Protein AF-A0A9D4FDX4-F1 (afdb_monomer_lite)

Sequence (349 aa):
MADTYLQAIPQKVIENTSLGACARFCATEVEFECQSFDIDNQNRECHLHNHTHRNPTVGLKHALGFDHYRTAYERLFNRIPNHVITLQHNRNIRGLSVEECARRCVLEMTFRCQGFDFEEQRRSCWLTEKRVNDVSGLKRRPNVDFYERKSNGALSRFINYGRGALQTLEGFQTYGKIMLGVNLDACAQLCLAETSFTCASFDYVFVESSCQLSQYIAANVYGIRTDFDPGYEVMHYELIGEFLNYFYPTPYASVPGRNDRTLRKVTPETCARKCLEEKDFVCRSFDYQITEGTCLLSHVTGSDAGGLYTPDGVAVHHFEMKPSLGIEKTIFLLLGHMSLNRRMLRTAS

pLDDT: mean 86.04, std 16.2, range [24.98, 98.44]

InterPro domains:
  IPR003609 PAN/Apple domain [PF00024] (8-69)
  IPR003609 PAN/Apple domain [PF00024] (77-149)
  IPR003609 PAN/Apple domain [PF00024] (174-238)
  IPR003609 PAN/Apple domain [PF00024] (254-304)
  IPR003609 PAN/Apple domain [PS50948] (72-151)
  IPR003609 PAN/Apple domain [PS50948] (244-321)
  IPR003609 PAN/Apple domain [SM00473] (1-72)
  IPR003609 PAN/Apple domain [SM00473] (77-150)
  IPR003609 PAN/Apple domain [SM00473] (153-238)
  IPR003609 PAN/Apple domain [SM00473] (242-320)
  IPR052774 C. elegans Developmental and Neuronal Protein [PTHR47327] (83-215)

Organism: Dreissena polymorpha (NCBI:txid45954)

Structure (mmCIF, N/CA/C/O backbone):
data_AF-A0A9D4FDX4-F1
#
_entry.id   AF-A0A9D4FDX4-F1
#
loop_
_atom_site.group_PDB
_atom_site.id
_atom_site.type_symbol
_atom_site.label_atom_id
_atom_site.label_alt_id
_atom_site.label_comp_id
_atom_site.label_asym_id
_atom_site.label_entity_id
_atom_site.label_seq_id
_atom_site.pdbx_PDB_ins_code
_atom_site.Cartn_x
_atom_site.Cartn_y
_atom_site.Cartn_z
_atom_site.occupancy
_atom_site.B_iso_or_equiv
_atom_site.auth_seq_id
_atom_site.auth_comp_id
_atom_site.auth_asym_id
_atom_site.auth_atom_id
_atom_site.pdbx_PDB_model_num
ATOM 1 N N . MET A 1 1 ? -14.308 -12.319 19.285 1.00 43.28 1 MET A N 1
ATOM 2 C CA . MET A 1 1 ? -14.864 -10.956 19.153 1.00 43.28 1 MET A CA 1
ATOM 3 C C . MET A 1 1 ? -14.487 -10.225 20.426 1.00 43.28 1 MET A C 1
ATOM 5 O O . MET A 1 1 ? -14.580 -10.853 21.470 1.00 43.28 1 MET A O 1
ATOM 9 N N . ALA A 1 2 ? -13.930 -9.016 20.346 1.00 54.28 2 ALA A N 1
ATOM 10 C CA . ALA A 1 2 ? -13.605 -8.251 21.548 1.00 54.28 2 ALA A CA 1
ATOM 11 C C . ALA A 1 2 ? -14.813 -7.387 21.904 1.00 54.28 2 ALA A C 1
ATOM 13 O O . ALA A 1 2 ? -15.116 -6.439 21.191 1.00 54.28 2 ALA A O 1
ATOM 14 N N . ASP A 1 3 ? -15.494 -7.778 22.975 1.00 79.19 3 ASP A N 1
ATOM 15 C CA . ASP A 1 3 ? -16.633 -7.088 23.570 1.00 79.19 3 ASP A CA 1
ATOM 16 C C . ASP A 1 3 ? -16.145 -5.821 24.288 1.00 79.19 3 ASP A C 1
ATOM 18 O O . ASP A 1 3 ? -15.828 -5.855 25.481 1.00 79.19 3 ASP A O 1
ATOM 22 N N . THR A 1 4 ? -15.979 -4.715 23.561 1.00 82.44 4 THR A N 1
ATOM 23 C CA . THR A 1 4 ? -15.418 -3.468 24.101 1.00 82.44 4 THR A CA 1
ATOM 24 C C . THR A 1 4 ? -16.136 -2.222 23.602 1.00 82.44 4 THR A C 1
ATOM 26 O O . THR A 1 4 ? -16.689 -2.195 22.507 1.00 82.44 4 THR A O 1
ATOM 29 N N . TYR A 1 5 ? -16.080 -1.171 24.419 1.00 87.62 5 TYR A N 1
ATOM 30 C CA . TYR A 1 5 ? -16.577 0.166 24.105 1.00 87.62 5 TYR A CA 1
ATOM 31 C C . TYR A 1 5 ? -15.568 1.229 24.551 1.00 87.62 5 TYR A C 1
ATOM 33 O O . TYR A 1 5 ? -14.703 0.973 25.404 1.00 87.62 5 TYR A O 1
ATOM 41 N N . LEU A 1 6 ? -15.669 2.428 23.991 1.00 88.94 6 LEU A N 1
ATOM 42 C CA . LEU A 1 6 ? -14.848 3.564 24.365 1.00 88.94 6 LEU A CA 1
ATOM 43 C C . LEU A 1 6 ? -15.384 4.203 25.649 1.00 88.94 6 LEU A C 1
ATOM 45 O O . LEU A 1 6 ? -16.527 4.646 25.722 1.00 88.94 6 LEU A O 1
ATOM 49 N N . GLN A 1 7 ? -14.541 4.324 26.676 1.00 91.44 7 GLN A N 1
ATOM 50 C CA . GLN A 1 7 ? -14.912 4.978 27.932 1.00 91.44 7 GLN A CA 1
ATOM 51 C C . GLN A 1 7 ? -14.918 6.515 27.792 1.00 91.44 7 GLN A C 1
ATOM 53 O O . GLN A 1 7 ? -14.162 7.222 28.459 1.00 91.44 7 GLN A O 1
ATOM 58 N N . ALA A 1 8 ? -15.780 7.037 26.924 1.00 89.81 8 ALA A N 1
ATOM 59 C CA . ALA A 1 8 ? -16.034 8.455 26.709 1.00 89.81 8 ALA A CA 1
ATOM 60 C C . ALA A 1 8 ? -17.524 8.697 26.450 1.00 89.81 8 ALA A C 1
ATOM 62 O O . ALA A 1 8 ? -18.241 7.817 25.984 1.00 89.81 8 ALA A O 1
ATOM 63 N N . ILE A 1 9 ? -17.989 9.917 26.724 1.00 91.56 9 ILE A N 1
ATOM 64 C CA . ILE A 1 9 ? -19.358 10.312 26.385 1.00 91.56 9 ILE A CA 1
ATOM 65 C C . ILE A 1 9 ? -19.465 10.399 24.851 1.00 91.56 9 ILE A C 1
ATOM 67 O O . ILE A 1 9 ? -18.654 11.105 24.233 1.00 91.56 9 ILE A O 1
ATOM 71 N N . PRO A 1 10 ? -20.425 9.699 24.218 1.00 94.50 10 PRO A N 1
ATOM 72 C CA . PRO A 1 10 ? -20.646 9.828 22.786 1.00 94.50 10 PRO A CA 1
ATOM 73 C C . PRO A 1 10 ? -21.080 11.249 22.440 1.00 94.50 10 PRO A C 1
ATOM 75 O O . PRO A 1 10 ? -21.901 11.855 23.124 1.00 94.50 10 PRO A O 1
ATOM 78 N N . GLN A 1 11 ? -20.527 11.781 21.353 1.00 96.56 11 GLN A N 1
ATOM 79 C CA . GLN A 1 11 ? -20.932 13.078 20.810 1.00 96.56 11 GLN A CA 1
ATOM 80 C C . GLN A 1 11 ? -22.328 13.004 20.188 1.00 96.56 11 GLN A C 1
ATOM 82 O O . GLN A 1 11 ? -23.047 13.999 20.137 1.00 96.56 11 GLN A O 1
ATOM 87 N N . LYS A 1 12 ? -22.712 11.818 19.707 1.00 96.56 12 LYS A N 1
ATOM 88 C CA . LYS A 1 12 ? -24.008 11.566 19.087 1.00 96.56 12 LYS A CA 1
ATOM 89 C C . LYS A 1 12 ? -24.386 10.101 19.246 1.00 96.56 12 LYS A C 1
ATOM 91 O O . LYS A 1 12 ? -23.547 9.230 19.036 1.00 96.56 12 LYS A O 1
ATOM 96 N N . VAL A 1 13 ? -25.645 9.847 19.584 1.00 96.44 13 VAL A N 1
ATOM 97 C CA . VAL A 1 13 ? -26.225 8.501 19.662 1.00 96.44 13 VAL A CA 1
ATOM 98 C C . VAL A 1 13 ? -27.289 8.379 18.577 1.00 96.44 13 VAL A C 1
ATOM 100 O O . VAL A 1 13 ? -28.082 9.298 18.375 1.00 96.44 13 VAL A O 1
ATOM 103 N N . ILE A 1 14 ? -27.264 7.274 17.838 1.00 95.12 14 ILE A N 1
ATOM 104 C CA . ILE A 1 14 ? -28.174 6.999 16.726 1.00 95.12 14 ILE A CA 1
ATOM 105 C C . ILE A 1 14 ? -28.807 5.628 16.953 1.00 95.12 14 ILE A C 1
ATOM 107 O O . ILE A 1 14 ? -28.108 4.620 17.024 1.00 95.12 14 ILE A O 1
ATOM 111 N N . GLU A 1 15 ? -30.130 5.586 17.047 1.00 94.31 15 GLU A N 1
ATOM 112 C CA . GLU A 1 15 ? -30.880 4.357 17.316 1.00 94.31 15 GLU A CA 1
ATOM 113 C C . GLU A 1 15 ? -31.085 3.492 16.059 1.00 94.31 15 GLU A C 1
ATOM 115 O O . GLU A 1 15 ? -30.976 3.958 14.919 1.00 94.31 15 GLU A O 1
ATOM 120 N N . ASN A 1 16 ? -31.401 2.211 16.280 1.00 84.06 16 ASN A N 1
ATOM 121 C CA . ASN A 1 16 ? -31.777 1.206 15.279 1.00 84.06 16 ASN A CA 1
ATOM 122 C C . ASN A 1 16 ? -30.871 1.182 14.033 1.00 84.06 16 ASN A C 1
ATOM 124 O O . ASN A 1 16 ? -31.329 1.189 12.886 1.00 84.06 16 ASN A O 1
ATOM 128 N N . THR A 1 17 ? -29.561 1.176 14.260 1.00 83.31 17 THR A N 1
ATOM 129 C CA . THR A 1 17 ? -28.561 1.365 13.208 1.00 83.31 17 THR A CA 1
ATOM 130 C C . THR A 1 17 ? -27.732 0.097 12.995 1.00 83.31 17 THR A C 1
ATOM 132 O O . THR A 1 17 ? -27.305 -0.561 13.936 1.00 83.31 17 THR A O 1
ATOM 135 N N . SER A 1 18 ? -27.483 -0.264 11.730 1.00 84.19 18 SER A N 1
ATOM 136 C CA . SER A 1 18 ? -26.537 -1.340 11.389 1.00 84.19 18 SER A CA 1
ATOM 137 C C . SER A 1 18 ? -25.093 -0.843 11.445 1.00 84.19 18 SER A C 1
ATOM 139 O O . SER A 1 18 ? -24.841 0.339 11.211 1.00 84.19 18 SER A O 1
ATOM 141 N N . LEU A 1 19 ? -24.125 -1.747 11.616 1.00 82.06 19 LEU A N 1
ATOM 142 C CA . LEU A 1 19 ? -22.696 -1.413 11.562 1.00 82.06 19 LEU A CA 1
ATOM 143 C C . LEU A 1 19 ? -22.331 -0.545 10.343 1.00 82.06 19 LEU A C 1
ATOM 145 O O . LEU A 1 19 ? -21.716 0.511 10.472 1.00 82.06 19 LEU A O 1
ATOM 149 N N . GLY A 1 20 ? -22.759 -0.962 9.148 1.00 79.25 20 GLY A N 1
ATOM 150 C CA . GLY A 1 20 ? -22.474 -0.236 7.910 1.00 79.25 20 GLY A CA 1
ATOM 151 C C . GLY A 1 20 ? -23.197 1.111 7.795 1.00 79.25 20 GLY A C 1
ATOM 152 O O . GLY A 1 20 ? -22.760 1.979 7.041 1.00 79.25 20 GLY A O 1
ATOM 153 N N . ALA A 1 21 ? -24.310 1.311 8.502 1.00 85.19 21 ALA A N 1
ATOM 154 C CA . ALA A 1 21 ? -24.967 2.612 8.597 1.00 85.19 21 ALA A CA 1
ATOM 155 C C . ALA A 1 21 ? -24.258 3.525 9.611 1.00 85.19 21 ALA A C 1
ATOM 157 O O . ALA A 1 21 ? -23.969 4.666 9.268 1.00 85.19 21 ALA A O 1
ATOM 158 N N . CYS A 1 22 ? -23.876 3.008 10.781 1.00 88.31 22 CYS A N 1
ATOM 159 C CA . CYS A 1 22 ? -23.110 3.748 11.790 1.00 88.31 22 CYS A CA 1
ATOM 160 C C . CYS A 1 22 ? -21.774 4.249 11.234 1.00 88.31 22 CYS A C 1
ATOM 162 O O . CYS A 1 22 ? -21.448 5.431 11.325 1.00 88.31 22 CYS A O 1
ATOM 164 N N . ALA A 1 23 ? -21.068 3.367 10.522 1.00 85.94 23 ALA A N 1
ATOM 165 C CA . ALA A 1 23 ? -19.876 3.698 9.759 1.00 85.94 23 ALA A CA 1
ATOM 166 C C . ALA A 1 23 ? -20.073 4.902 8.837 1.00 85.94 23 ALA A C 1
ATOM 168 O O . ALA A 1 23 ? -19.259 5.822 8.825 1.00 85.94 23 ALA A O 1
ATOM 169 N N . ARG A 1 24 ? -21.159 4.889 8.053 1.00 84.81 24 ARG A N 1
ATOM 170 C CA . ARG A 1 24 ? -21.489 5.974 7.127 1.00 84.81 24 ARG A CA 1
ATOM 171 C C . ARG A 1 24 ? -21.794 7.260 7.878 1.00 84.81 24 ARG A C 1
ATOM 173 O O . ARG A 1 24 ? -21.266 8.287 7.478 1.00 84.81 24 ARG A O 1
ATOM 180 N N . PHE A 1 25 ? -22.564 7.198 8.963 1.00 90.31 25 PHE A N 1
ATOM 181 C CA . PHE A 1 25 ? -22.848 8.374 9.782 1.00 90.31 25 PHE A CA 1
ATOM 182 C C . PHE A 1 25 ? -21.571 9.007 10.332 1.00 90.31 25 PHE A C 1
ATOM 184 O O . PHE A 1 25 ? -21.398 10.207 10.166 1.00 90.31 25 PHE A O 1
ATOM 191 N N . CYS A 1 26 ? -20.641 8.216 10.873 1.00 90.06 26 CYS A N 1
ATOM 192 C CA . CYS A 1 26 ? -19.336 8.720 11.309 1.00 90.06 26 CYS A CA 1
ATOM 193 C C . CYS A 1 26 ? -18.540 9.355 10.150 1.00 90.06 26 CYS A C 1
ATOM 195 O O . CYS A 1 26 ? -17.969 10.435 10.286 1.00 90.06 26 CYS A O 1
ATOM 197 N N . ALA A 1 27 ? -18.540 8.716 8.976 1.00 84.50 27 ALA A N 1
ATOM 198 C CA . ALA A 1 27 ? -17.837 9.191 7.780 1.00 84.50 27 ALA A CA 1
ATOM 199 C C . ALA A 1 27 ? -18.314 10.558 7.287 1.00 84.50 27 ALA A C 1
ATOM 201 O O . ALA A 1 27 ? -17.520 11.351 6.782 1.00 84.50 27 ALA A O 1
ATOM 202 N N . THR A 1 28 ? -19.629 10.770 7.352 1.00 85.19 28 THR A N 1
ATOM 203 C CA . THR A 1 28 ? -20.317 11.943 6.810 1.00 85.19 28 THR A CA 1
ATOM 204 C C . THR A 1 28 ? -20.652 12.973 7.880 1.00 85.19 28 THR A C 1
ATOM 206 O O . THR A 1 28 ? -21.343 13.937 7.570 1.00 85.19 28 THR A O 1
ATOM 209 N N . GLU A 1 29 ? -20.226 12.765 9.126 1.00 90.75 29 GLU A N 1
ATOM 210 C CA . GLU A 1 29 ? -20.466 13.714 10.208 1.00 90.75 29 GLU A CA 1
ATOM 211 C C . GLU A 1 29 ? -19.694 15.015 9.953 1.00 90.75 29 GLU A C 1
ATOM 213 O O . GLU A 1 29 ? -18.522 14.997 9.557 1.00 90.75 29 GLU A O 1
ATOM 218 N N . VAL A 1 30 ? -20.387 16.136 10.146 1.00 88.19 30 VAL A N 1
ATOM 219 C CA . VAL A 1 30 ? -19.907 17.490 9.840 1.00 88.19 30 VAL A CA 1
ATOM 220 C C . VAL A 1 30 ? -19.892 18.394 11.066 1.00 88.19 30 VAL A C 1
ATOM 222 O O . VAL A 1 30 ? -19.118 19.347 11.087 1.00 88.19 30 VAL A O 1
ATOM 225 N N . GLU A 1 31 ? -20.695 18.089 12.089 1.00 92.38 31 GLU A N 1
ATOM 226 C CA . GLU A 1 31 ? -20.761 18.881 13.324 1.00 92.38 31 GLU A CA 1
ATOM 227 C C . GLU A 1 31 ? -19.516 18.673 14.196 1.00 92.38 31 GLU A C 1
ATOM 229 O O . GLU A 1 31 ? -19.093 19.561 14.933 1.00 92.38 31 GLU A O 1
ATOM 234 N N . PHE A 1 32 ? -18.896 17.496 14.094 1.00 92.81 32 PHE A N 1
ATOM 235 C CA . PHE A 1 32 ? -17.630 17.178 14.740 1.00 92.81 32 PHE A CA 1
ATOM 236 C C . PHE A 1 32 ? -16.824 16.183 13.903 1.00 92.81 32 PHE A C 1
ATOM 238 O O . PHE A 1 32 ? -17.355 15.432 13.084 1.00 92.81 32 PHE A O 1
ATOM 245 N N . GLU A 1 33 ? -15.513 16.141 14.133 1.00 89.00 33 GLU A N 1
ATOM 246 C CA . GLU A 1 33 ? -14.653 15.133 13.522 1.00 89.00 33 GLU A CA 1
ATOM 247 C C . GLU A 1 33 ? -14.865 13.783 14.214 1.00 89.00 33 GLU A C 1
ATOM 249 O O . GLU A 1 33 ? -14.286 13.515 15.263 1.00 89.00 33 GLU A O 1
ATOM 254 N N . CYS A 1 34 ? -15.729 12.938 13.648 1.00 90.88 34 CYS A N 1
ATOM 255 C CA . CYS A 1 34 ? -15.901 11.573 14.135 1.00 90.88 34 CYS A CA 1
ATOM 256 C C . CYS A 1 34 ? -14.644 10.738 13.836 1.00 90.88 34 CYS A C 1
ATOM 258 O O . CYS A 1 34 ? -14.263 10.588 12.671 1.00 90.88 34 CYS A O 1
ATOM 260 N N . GLN A 1 35 ? -14.021 10.214 14.895 1.00 88.12 35 GLN A N 1
ATOM 261 C CA . GLN A 1 35 ? -12.780 9.425 14.865 1.00 88.12 35 GLN A CA 1
ATOM 262 C C . GLN A 1 35 ? -13.014 7.952 15.234 1.00 88.12 35 GLN A C 1
ATOM 264 O O . GLN A 1 35 ? -12.241 7.066 14.868 1.00 88.12 35 GLN A O 1
ATOM 269 N N . SER A 1 36 ? -14.076 7.662 15.982 1.00 90.25 36 SER A N 1
ATOM 270 C CA . SER A 1 36 ? -14.441 6.299 16.356 1.00 90.25 36 SER A CA 1
ATOM 271 C C . SER A 1 36 ? -15.923 6.197 16.689 1.00 90.25 36 SER A C 1
ATOM 273 O O . SER A 1 36 ? -16.620 7.209 16.784 1.00 90.25 36 SER A O 1
ATOM 275 N N . PHE A 1 37 ? -16.419 4.977 16.827 1.00 91.31 37 PHE A N 1
ATOM 276 C CA . PHE A 1 37 ? -17.774 4.722 17.272 1.00 91.31 37 PHE A CA 1
ATOM 277 C C . PHE A 1 37 ? -17.911 3.354 17.936 1.00 91.31 37 PHE A C 1
ATOM 279 O O . PHE A 1 37 ? -17.178 2.423 17.598 1.00 91.31 37 PHE A O 1
ATOM 286 N N . ASP A 1 38 ? -18.900 3.228 18.812 1.00 91.31 38 ASP A N 1
ATOM 287 C CA . ASP A 1 38 ? -19.313 1.961 19.404 1.00 91.31 38 ASP A CA 1
ATOM 288 C C . ASP A 1 38 ? -20.658 1.509 18.821 1.00 91.31 38 ASP A C 1
ATOM 290 O O . ASP A 1 38 ? -21.537 2.321 18.515 1.00 91.31 38 ASP A O 1
ATOM 294 N N . ILE A 1 39 ? -20.819 0.198 18.656 1.00 89.06 39 ILE A N 1
ATOM 295 C CA . ILE A 1 39 ? -22.107 -0.440 18.378 1.00 89.06 39 ILE A CA 1
ATOM 296 C C . ILE A 1 39 ? -22.565 -1.159 19.637 1.00 89.06 39 ILE A C 1
ATOM 298 O O . ILE A 1 39 ? -21.924 -2.122 20.055 1.00 89.06 39 ILE A O 1
ATOM 302 N N . ASP A 1 40 ? -23.701 -0.737 20.185 1.00 90.69 40 ASP A N 1
ATOM 303 C CA . ASP A 1 40 ? -24.448 -1.508 21.174 1.00 90.69 40 ASP A CA 1
ATOM 304 C C . ASP A 1 40 ? -25.358 -2.491 20.428 1.00 90.69 40 ASP A C 1
ATOM 306 O O . ASP A 1 40 ? -26.399 -2.122 19.873 1.00 90.69 40 ASP A O 1
ATOM 310 N N . ASN A 1 41 ? -24.964 -3.764 20.386 1.00 85.56 41 ASN A N 1
ATOM 311 C CA . ASN A 1 41 ? -25.717 -4.799 19.681 1.00 85.56 41 ASN A CA 1
ATOM 312 C C . ASN A 1 41 ? -27.030 -5.174 20.390 1.00 85.56 41 ASN A C 1
ATOM 314 O O . ASN A 1 41 ? -27.920 -5.740 19.751 1.00 85.56 41 ASN A O 1
ATOM 318 N N . GLN A 1 42 ? -27.161 -4.883 21.687 1.00 87.44 42 GLN A N 1
ATOM 319 C CA . GLN A 1 42 ? -28.355 -5.206 22.468 1.00 87.44 42 GLN A CA 1
ATOM 320 C C . GLN A 1 42 ? -29.444 -4.160 22.231 1.00 87.44 42 GLN A C 1
ATOM 322 O O . GLN A 1 42 ? -30.567 -4.514 21.868 1.00 87.44 42 GLN A O 1
ATOM 327 N N . ASN A 1 43 ? -29.089 -2.880 22.352 1.00 88.25 43 ASN A N 1
ATOM 328 C CA . ASN A 1 43 ? -30.013 -1.758 22.167 1.00 88.25 43 ASN A CA 1
ATOM 329 C C . ASN A 1 43 ? -30.093 -1.277 20.708 1.00 88.25 43 ASN A C 1
ATOM 331 O O . ASN A 1 43 ? -30.957 -0.476 20.357 1.00 88.25 43 ASN A O 1
ATOM 335 N N . ARG A 1 44 ? -29.239 -1.818 19.826 1.00 87.69 44 ARG A N 1
ATOM 336 C CA . ARG A 1 44 ? -29.096 -1.423 18.412 1.00 87.69 44 ARG A CA 1
ATOM 337 C C . ARG A 1 44 ? -28.748 0.051 18.243 1.00 87.69 44 ARG A C 1
ATOM 339 O O . ARG A 1 44 ? -29.227 0.707 17.315 1.00 87.69 44 ARG A O 1
ATOM 346 N N . GLU A 1 45 ? -27.905 0.559 19.126 1.00 94.25 45 GLU A N 1
ATOM 347 C CA . GLU A 1 45 ? -27.462 1.945 19.111 1.00 94.25 45 GLU A CA 1
ATOM 348 C C . GLU A 1 45 ? -26.064 2.076 18.508 1.00 94.25 45 GLU A C 1
ATOM 350 O O . GLU A 1 45 ? -25.216 1.190 18.602 1.00 94.25 45 GLU A O 1
ATOM 355 N N . CYS A 1 46 ? -25.839 3.216 17.873 1.00 93.69 46 CYS A N 1
ATOM 356 C CA . CYS A 1 46 ? -24.576 3.643 17.301 1.00 93.69 46 CYS A CA 1
ATOM 357 C C . CYS A 1 46 ? -24.110 4.887 18.055 1.00 93.69 46 CYS A C 1
ATOM 359 O O . CYS A 1 46 ? -24.788 5.915 18.045 1.00 93.69 46 CYS A O 1
ATOM 361 N N . HIS A 1 47 ? -22.974 4.786 18.733 1.00 95.19 47 HIS A N 1
ATOM 362 C CA . HIS A 1 47 ? -22.424 5.821 19.605 1.00 95.19 47 HIS A CA 1
ATOM 363 C C . HIS A 1 47 ? -21.201 6.423 18.918 1.00 95.19 47 HIS A C 1
ATOM 365 O O . HIS A 1 47 ? -20.177 5.767 18.803 1.00 95.19 47 HIS A O 1
ATOM 371 N N . LEU A 1 48 ? -21.300 7.649 18.404 1.00 94.88 48 LEU A N 1
ATOM 372 C CA . LEU A 1 48 ? -20.212 8.307 17.675 1.00 94.88 48 LEU A CA 1
ATOM 373 C C . LEU A 1 48 ? -19.308 9.107 18.619 1.00 94.88 48 LEU A C 1
ATOM 375 O O . LEU A 1 48 ? -19.794 9.859 19.466 1.00 94.88 48 LEU A O 1
ATOM 379 N N . HIS A 1 49 ? -17.995 9.032 18.411 1.00 94.44 49 HIS A N 1
ATOM 380 C CA . HIS A 1 49 ? -16.986 9.716 19.217 1.00 94.44 49 HIS A CA 1
ATOM 381 C C . HIS A 1 49 ? -16.013 10.526 18.352 1.00 94.44 49 HIS A C 1
ATOM 383 O O . HIS A 1 49 ? -15.640 10.143 17.244 1.00 94.44 49 HIS A O 1
ATOM 389 N N . ASN A 1 50 ? -15.533 11.637 18.906 1.00 92.19 50 ASN A N 1
ATOM 390 C CA . ASN A 1 50 ? -14.458 12.475 18.358 1.00 92.19 50 ASN A CA 1
ATOM 391 C C . ASN A 1 50 ? -13.074 12.162 18.958 1.00 92.19 50 ASN A C 1
ATOM 393 O O . ASN A 1 50 ? -12.167 12.983 18.891 1.00 92.19 50 ASN A O 1
ATOM 397 N N . HIS A 1 51 ? -12.937 11.003 19.596 1.00 88.62 51 HIS A N 1
ATOM 398 C CA . HIS A 1 51 ? -11.698 10.519 20.197 1.00 88.62 51 HIS A CA 1
ATOM 399 C C . HIS A 1 51 ? -11.461 9.085 19.741 1.00 88.62 51 HIS A C 1
ATOM 401 O O . HIS A 1 51 ? -12.390 8.413 19.295 1.00 88.62 51 HIS A O 1
ATOM 407 N N . THR A 1 52 ? -10.245 8.587 19.920 1.00 83.06 52 THR A N 1
ATOM 408 C CA . THR A 1 52 ? -9.920 7.163 19.795 1.00 83.06 52 THR A CA 1
ATOM 409 C C . THR A 1 52 ? -9.366 6.644 21.120 1.00 83.06 52 THR A C 1
ATOM 411 O O . THR A 1 52 ? -9.002 7.423 22.001 1.00 83.06 52 THR A O 1
ATOM 414 N N . HIS A 1 53 ? -9.219 5.326 21.251 1.00 80.19 53 HIS A N 1
ATOM 415 C CA . HIS A 1 53 ? -8.535 4.715 22.397 1.00 80.19 53 HIS A CA 1
ATOM 416 C C . HIS A 1 53 ? -7.038 5.072 22.497 1.00 80.19 53 HIS A C 1
ATOM 418 O O . HIS A 1 53 ? -6.379 4.706 23.466 1.00 80.19 53 HIS A O 1
ATOM 424 N N . ARG A 1 54 ? -6.474 5.739 21.479 1.00 74.69 54 ARG A N 1
ATOM 425 C CA . ARG A 1 54 ? -5.089 6.233 21.491 1.00 74.69 54 ARG A CA 1
ATOM 426 C C . ARG A 1 54 ? -4.958 7.569 22.215 1.00 74.69 54 ARG A C 1
ATOM 428 O O . ARG A 1 54 ? -3.844 8.009 22.495 1.00 74.69 54 ARG A O 1
ATOM 435 N N . ASN A 1 55 ? -6.073 8.236 22.502 1.00 79.75 55 ASN A N 1
ATOM 436 C CA . ASN A 1 55 ? -6.068 9.465 23.273 1.00 79.75 55 ASN A CA 1
ATOM 437 C C . ASN A 1 55 ? -5.691 9.137 24.735 1.00 79.75 55 ASN A C 1
ATOM 439 O O . ASN A 1 55 ? -6.308 8.255 25.326 1.00 79.75 55 ASN A O 1
ATOM 443 N N . PRO A 1 56 ? -4.742 9.858 25.369 1.00 73.38 56 PRO A N 1
ATOM 444 C CA . PRO A 1 56 ? -4.226 9.502 26.700 1.00 73.38 56 PRO A CA 1
ATOM 445 C C . PRO A 1 56 ? -5.279 9.445 27.816 1.00 73.38 56 PRO A C 1
ATOM 447 O O . PRO A 1 56 ? -5.053 8.837 28.858 1.00 73.38 56 PRO A O 1
ATOM 450 N N . THR A 1 57 ? -6.406 10.127 27.624 1.00 77.94 57 THR A N 1
ATOM 451 C CA . THR A 1 57 ? -7.474 10.296 28.613 1.00 77.94 57 THR A CA 1
ATOM 452 C C . THR A 1 57 ? -8.637 9.323 28.432 1.00 77.94 57 THR A C 1
ATOM 454 O O . THR A 1 57 ? -9.540 9.315 29.266 1.00 77.94 57 THR A O 1
ATOM 457 N N . VAL A 1 58 ? -8.645 8.524 27.360 1.00 82.62 58 VAL A N 1
ATOM 458 C CA . VAL A 1 58 ? -9.783 7.682 26.978 1.00 82.62 58 VAL A CA 1
ATOM 459 C C . VAL A 1 58 ? -9.298 6.272 26.656 1.00 82.62 58 VAL A C 1
ATOM 461 O O . VAL A 1 58 ? -8.485 6.079 25.761 1.00 82.62 58 VAL A O 1
ATOM 464 N N . GLY A 1 59 ? -9.813 5.280 27.383 1.00 83.31 59 GLY A N 1
ATOM 465 C CA . GLY A 1 59 ? -9.468 3.869 27.194 1.00 83.31 59 GLY A CA 1
ATOM 466 C C . GLY A 1 59 ? -10.647 3.029 26.715 1.00 83.31 59 GLY A C 1
ATOM 467 O O . GLY A 1 59 ? -11.803 3.441 26.820 1.00 83.31 59 GLY A O 1
ATOM 468 N N . LEU A 1 60 ? -10.351 1.825 26.224 1.00 84.62 60 LEU A N 1
ATOM 469 C CA . LEU A 1 60 ? -11.371 0.809 25.968 1.00 84.62 60 LEU A CA 1
ATOM 470 C C . LEU A 1 60 ? -11.721 0.081 27.261 1.00 84.62 60 LEU A C 1
ATOM 472 O O . LEU A 1 60 ? -10.838 -0.298 28.035 1.00 84.62 60 LEU A O 1
ATOM 476 N N . LYS A 1 61 ? -13.012 -0.157 27.471 1.00 87.12 61 LYS A N 1
ATOM 477 C CA . LYS A 1 61 ? -13.518 -1.016 28.539 1.00 87.12 61 LYS A CA 1
ATOM 478 C C . LYS A 1 61 ? -14.237 -2.211 27.952 1.00 87.12 61 LYS A C 1
ATOM 480 O O . LYS A 1 61 ? -14.907 -2.103 26.933 1.00 87.12 61 LYS A O 1
ATOM 485 N N . HIS A 1 62 ? -14.100 -3.346 28.626 1.00 85.50 62 HIS A N 1
ATOM 486 C CA . HIS A 1 62 ? -14.826 -4.550 28.262 1.00 85.50 62 HIS A CA 1
ATOM 487 C C . HIS A 1 62 ? -16.313 -4.398 28.610 1.00 85.50 62 HIS A C 1
ATOM 489 O O . HIS A 1 62 ? -16.646 -4.099 29.759 1.00 85.50 62 HIS A O 1
ATOM 495 N N . ALA A 1 63 ? -17.193 -4.626 27.640 1.00 85.38 63 ALA A N 1
ATOM 496 C CA . ALA A 1 63 ? -18.640 -4.657 27.816 1.00 85.38 63 ALA A CA 1
ATOM 497 C C . ALA A 1 63 ? -19.264 -5.627 26.808 1.00 85.38 63 ALA A C 1
ATOM 499 O O . ALA A 1 63 ? -19.137 -5.445 25.601 1.00 85.38 63 ALA A O 1
ATOM 500 N N . LEU A 1 64 ? -19.946 -6.656 27.320 1.00 86.06 64 LEU A N 1
ATOM 501 C CA . LEU A 1 64 ? -20.591 -7.680 26.496 1.00 86.06 64 LEU A CA 1
ATOM 502 C C . LEU A 1 64 ? -21.625 -7.059 25.555 1.00 86.06 64 LEU A C 1
ATOM 504 O O . LEU A 1 64 ? -22.503 -6.323 26.001 1.00 86.06 64 LEU A O 1
ATOM 508 N N . GLY A 1 65 ? -21.554 -7.412 24.272 1.00 84.50 65 GLY A N 1
ATOM 509 C CA . GLY A 1 65 ? -22.470 -6.899 23.256 1.00 84.50 65 GLY A CA 1
ATOM 510 C C . GLY A 1 65 ? -22.082 -5.532 22.694 1.00 84.50 65 GLY A C 1
ATOM 511 O O . GLY A 1 65 ? -22.809 -5.035 21.836 1.00 84.50 65 GLY A O 1
ATOM 512 N N . PHE A 1 66 ? -20.950 -4.959 23.108 1.00 86.62 66 PHE A N 1
ATOM 513 C CA . PHE A 1 66 ? -20.390 -3.759 22.496 1.00 86.62 66 PHE A CA 1
ATOM 514 C C . PHE A 1 66 ? -19.266 -4.097 21.524 1.00 86.62 66 PHE A C 1
ATOM 516 O O . PHE A 1 66 ? -18.430 -4.956 21.791 1.00 86.62 66 PHE A O 1
ATOM 523 N N . ASP A 1 67 ? -19.232 -3.382 20.406 1.00 83.38 67 ASP A N 1
ATOM 524 C CA . ASP A 1 67 ? -18.122 -3.424 19.465 1.00 83.38 67 ASP A CA 1
ATOM 525 C C . ASP A 1 67 ? -17.589 -2.013 19.202 1.00 83.38 67 ASP A C 1
ATOM 527 O O . ASP A 1 67 ? -18.313 -1.174 18.661 1.00 83.38 67 ASP A O 1
ATOM 531 N N . HIS A 1 68 ? -16.310 -1.783 19.496 1.00 85.31 68 HIS A N 1
ATOM 532 C CA . HIS A 1 68 ? -15.620 -0.534 19.183 1.00 85.31 68 HIS A CA 1
ATOM 533 C C . HIS A 1 68 ? -14.980 -0.553 17.786 1.00 85.31 68 HIS A C 1
ATOM 535 O O . HIS A 1 68 ? -14.301 -1.511 17.403 1.00 85.31 68 HIS A O 1
ATOM 541 N N . TYR A 1 69 ? -15.122 0.551 17.053 1.00 84.12 69 TYR A N 1
ATOM 542 C CA . TYR A 1 69 ? -14.524 0.775 15.738 1.00 84.12 69 TYR A CA 1
ATOM 543 C C . TYR A 1 69 ? -13.860 2.144 15.678 1.00 84.12 69 TYR A C 1
ATOM 545 O O . TYR A 1 69 ? -14.407 3.124 16.169 1.00 84.12 69 TYR A O 1
ATOM 553 N N . ARG A 1 70 ? -12.730 2.252 14.975 1.00 85.06 70 ARG A N 1
ATOM 554 C CA . ARG A 1 70 ? -12.115 3.545 14.632 1.00 85.06 70 ARG A CA 1
ATOM 555 C C . ARG A 1 70 ? -12.128 3.801 13.133 1.00 85.06 70 ARG A C 1
ATOM 557 O O . ARG A 1 70 ? -12.164 2.860 12.328 1.00 85.06 70 ARG A O 1
ATOM 564 N N . THR A 1 71 ? -12.053 5.071 12.755 1.00 82.31 71 THR A N 1
ATOM 565 C CA . THR A 1 71 ? -11.682 5.438 11.392 1.00 82.31 71 THR A CA 1
ATOM 566 C C . THR A 1 71 ? -10.215 5.068 11.128 1.00 82.31 71 THR A C 1
ATOM 568 O O . THR A 1 71 ? -9.426 4.825 12.045 1.00 82.31 71 THR A O 1
ATOM 571 N N . ALA A 1 72 ? -9.879 4.901 9.848 1.00 82.38 72 ALA A N 1
ATOM 572 C CA . ALA A 1 72 ? -8.507 4.658 9.410 1.00 82.38 72 ALA A CA 1
ATOM 573 C C . ALA A 1 72 ? -8.317 5.107 7.963 1.00 82.38 72 ALA A C 1
ATOM 575 O O . ALA A 1 72 ? -8.132 4.301 7.040 1.00 82.38 72 ALA A O 1
ATOM 576 N N . TYR A 1 73 ? -8.431 6.412 7.740 1.00 86.94 73 TYR A N 1
ATOM 577 C CA . TYR A 1 73 ? -8.281 6.984 6.406 1.00 86.94 73 TYR A CA 1
ATOM 578 C C . TYR A 1 73 ? -6.901 6.693 5.805 1.00 86.94 73 TYR A C 1
ATOM 580 O O . TYR A 1 73 ? -6.795 6.552 4.587 1.00 86.94 73 TYR A O 1
ATOM 588 N N . GLU A 1 74 ? -5.866 6.514 6.630 1.00 88.44 74 GLU A N 1
ATOM 589 C CA . GLU A 1 74 ? -4.514 6.142 6.211 1.00 88.44 74 GLU A CA 1
ATOM 590 C C . GLU A 1 74 ? -4.480 4.809 5.449 1.00 88.44 74 GLU A C 1
ATOM 592 O O . GLU A 1 74 ? -3.681 4.640 4.530 1.00 88.44 74 GLU A O 1
ATOM 597 N N . ARG A 1 75 ? -5.403 3.879 5.738 1.00 86.12 75 ARG A N 1
ATOM 598 C CA . ARG A 1 75 ? -5.483 2.570 5.060 1.00 86.12 75 ARG A CA 1
ATOM 599 C C . ARG A 1 75 ? -6.016 2.662 3.628 1.00 86.12 75 ARG A C 1
ATOM 601 O O . ARG A 1 75 ? -5.931 1.677 2.889 1.00 86.12 75 ARG A O 1
ATOM 608 N N . LEU A 1 76 ? -6.537 3.815 3.205 1.00 88.12 76 LEU A N 1
ATOM 609 C CA . LEU A 1 76 ? -6.912 4.086 1.809 1.00 88.12 76 LEU A CA 1
ATOM 610 C C . LEU A 1 76 ? -5.701 4.428 0.927 1.00 88.12 76 LEU A C 1
ATOM 612 O O . LEU A 1 76 ? -5.844 4.587 -0.287 1.00 88.12 76 LEU A O 1
ATOM 616 N N . PHE A 1 77 ? -4.516 4.508 1.528 1.00 91.81 77 PHE A N 1
ATOM 617 C CA . PHE A 1 77 ? -3.272 4.856 0.868 1.00 91.81 77 PHE A CA 1
ATOM 618 C C . PHE A 1 77 ? -2.265 3.706 0.983 1.00 91.81 77 PHE A C 1
ATOM 620 O O . PHE A 1 77 ? -2.332 2.876 1.893 1.00 91.81 77 PHE A O 1
ATOM 627 N N . ASN A 1 78 ? -1.356 3.627 0.019 1.00 89.75 78 ASN A N 1
ATOM 628 C CA . ASN A 1 78 ? -0.151 2.818 0.089 1.00 89.75 78 ASN A CA 1
ATOM 629 C C . ASN A 1 78 ? 0.942 3.691 0.709 1.00 89.75 78 ASN A C 1
ATOM 631 O O . ASN A 1 78 ? 1.300 4.720 0.136 1.00 89.75 78 ASN A O 1
ATOM 635 N N . ARG A 1 79 ? 1.445 3.300 1.882 1.00 92.31 79 ARG A N 1
ATOM 636 C CA . ARG A 1 79 ? 2.560 3.989 2.542 1.00 92.31 79 ARG A CA 1
ATOM 637 C C . ARG A 1 79 ? 3.875 3.518 1.933 1.00 92.31 79 ARG A C 1
ATOM 639 O O . ARG A 1 79 ? 4.145 2.321 1.917 1.00 92.31 79 ARG A O 1
ATOM 646 N N . ILE A 1 80 ? 4.704 4.461 1.507 1.00 90.69 80 ILE A N 1
ATOM 647 C CA . ILE A 1 80 ? 6.050 4.224 0.987 1.00 90.69 80 ILE A CA 1
ATOM 648 C C . ILE A 1 80 ? 7.014 5.016 1.872 1.00 90.69 80 ILE A C 1
ATOM 650 O O . ILE A 1 80 ? 7.113 6.241 1.729 1.00 90.69 80 ILE A O 1
ATOM 654 N N . PRO A 1 81 ? 7.689 4.352 2.826 1.00 90.56 81 PRO A N 1
ATOM 655 C CA . PRO A 1 81 ? 8.488 5.072 3.800 1.00 90.56 81 PRO A CA 1
ATOM 656 C C . PRO A 1 81 ? 9.721 5.732 3.198 1.00 90.56 81 PRO A C 1
ATOM 658 O O . PRO A 1 81 ? 10.316 5.193 2.264 1.00 90.56 81 PRO A O 1
ATOM 661 N N . ASN A 1 82 ? 10.153 6.852 3.774 1.00 89.06 82 ASN A N 1
ATOM 662 C CA . ASN A 1 82 ? 11.364 7.580 3.371 1.00 89.06 82 ASN A CA 1
ATOM 663 C C . ASN A 1 82 ? 11.383 8.032 1.899 1.00 89.06 82 ASN A C 1
ATOM 665 O O . ASN A 1 82 ? 12.451 8.110 1.278 1.00 89.06 82 ASN A O 1
ATOM 669 N N . HIS A 1 83 ? 10.217 8.313 1.324 1.00 88.69 83 HIS A N 1
ATOM 670 C CA . HIS A 1 83 ? 10.061 8.792 -0.043 1.00 88.69 83 HIS A CA 1
ATOM 671 C C . HIS A 1 83 ? 9.107 9.981 -0.082 1.00 88.69 83 HIS A C 1
ATOM 673 O O . HIS A 1 83 ? 8.194 10.081 0.728 1.00 88.69 83 HIS A O 1
ATOM 679 N N . VAL A 1 84 ? 9.315 10.865 -1.055 1.00 91.81 84 VAL A N 1
ATOM 680 C CA . VAL A 1 84 ? 8.404 11.964 -1.382 1.00 91.81 84 VAL A CA 1
ATOM 681 C C . VAL A 1 84 ? 8.142 11.996 -2.874 1.00 91.81 84 VAL A C 1
ATOM 683 O O . VAL A 1 84 ? 9.011 11.666 -3.690 1.00 91.81 84 VAL A O 1
ATOM 686 N N . ILE A 1 85 ? 6.948 12.445 -3.231 1.00 89.69 85 ILE A N 1
ATOM 687 C CA . ILE A 1 85 ? 6.545 12.609 -4.627 1.00 89.69 85 ILE A CA 1
ATOM 688 C C . ILE A 1 85 ? 6.946 13.982 -5.187 1.00 89.69 85 ILE A C 1
ATOM 690 O O . ILE A 1 85 ? 7.306 14.125 -6.352 1.00 89.69 85 ILE A O 1
ATOM 694 N N . THR A 1 86 ? 6.911 15.032 -4.369 1.00 84.44 86 THR A N 1
ATOM 695 C CA . THR A 1 86 ? 7.179 16.405 -4.811 1.00 84.44 86 THR A CA 1
ATOM 696 C C . THR A 1 86 ? 7.685 17.247 -3.646 1.00 84.44 86 THR A C 1
ATOM 698 O O . THR A 1 86 ? 7.494 16.905 -2.489 1.00 84.44 86 THR A O 1
ATOM 701 N N . LEU A 1 87 ? 8.340 18.369 -3.945 1.00 83.69 87 LEU A N 1
ATOM 702 C CA . LEU A 1 87 ? 8.596 19.434 -2.962 1.00 83.69 87 LEU A CA 1
ATOM 703 C C . LEU A 1 87 ? 7.678 20.648 -3.178 1.00 83.69 87 LEU A C 1
ATOM 705 O O . LEU A 1 87 ? 7.706 21.603 -2.411 1.00 83.69 87 LEU A O 1
ATOM 709 N N . GLN A 1 88 ? 6.891 20.619 -4.254 1.00 85.75 88 GLN A N 1
ATOM 710 C CA . GLN A 1 88 ? 5.896 21.625 -4.605 1.00 85.75 88 GLN A CA 1
ATOM 711 C C . GLN A 1 88 ? 4.518 21.014 -4.379 1.00 85.75 88 GLN A C 1
ATOM 713 O O . GLN A 1 88 ? 3.963 20.365 -5.271 1.00 85.75 88 GLN A O 1
ATOM 718 N N . HIS A 1 89 ? 4.026 21.146 -3.155 1.00 89.00 89 HIS A N 1
ATOM 719 C CA . HIS A 1 89 ? 2.743 20.599 -2.722 1.00 89.00 89 HIS A CA 1
ATOM 720 C C . HIS A 1 89 ? 1.615 21.604 -2.920 1.00 89.00 89 HIS A C 1
ATOM 722 O O . HIS A 1 89 ? 1.838 22.813 -2.908 1.00 89.00 89 HIS A O 1
ATOM 728 N N . ASN A 1 90 ? 0.388 21.102 -3.050 1.00 94.44 90 ASN A N 1
ATOM 729 C CA . ASN A 1 90 ? -0.801 21.940 -3.196 1.00 94.44 90 ASN A CA 1
ATOM 730 C C . ASN A 1 90 ? -1.213 22.562 -1.848 1.00 94.44 90 ASN A C 1
ATOM 732 O O . ASN A 1 90 ? -1.743 23.672 -1.811 1.00 94.44 90 ASN A O 1
ATOM 736 N N . ARG A 1 91 ? -0.980 21.861 -0.729 1.00 94.81 91 ARG A N 1
ATOM 737 C CA . ARG A 1 91 ? -1.323 22.334 0.621 1.00 94.81 91 ARG A CA 1
ATOM 738 C C . ARG A 1 91 ? -0.350 21.788 1.663 1.00 94.81 91 ARG A C 1
ATOM 740 O O . ARG A 1 91 ? 0.071 20.645 1.551 1.00 94.81 91 ARG A O 1
ATOM 747 N N . ASN A 1 92 ? -0.042 22.586 2.684 1.00 95.38 92 ASN A N 1
ATOM 748 C CA . ASN A 1 92 ? 0.756 22.198 3.851 1.00 95.38 92 ASN A CA 1
ATOM 749 C C . ASN A 1 92 ? -0.042 22.488 5.130 1.00 95.38 92 ASN A C 1
ATOM 751 O O . ASN A 1 92 ? -0.506 23.614 5.316 1.00 95.38 92 ASN A O 1
ATOM 755 N N . ILE A 1 93 ? -0.206 21.487 5.990 1.00 94.94 93 ILE A N 1
ATOM 756 C CA . ILE A 1 93 ? -0.952 21.561 7.247 1.00 94.94 93 ILE A CA 1
ATOM 757 C C . ILE A 1 93 ? -0.073 20.982 8.358 1.00 94.94 93 ILE A C 1
ATOM 759 O O . ILE A 1 93 ? 0.552 19.940 8.180 1.00 94.94 93 ILE A O 1
ATOM 763 N N . ARG A 1 94 ? -0.013 21.645 9.513 1.00 94.81 94 ARG A N 1
ATOM 764 C CA . ARG A 1 94 ? 0.800 21.210 10.659 1.00 94.81 94 ARG A CA 1
ATOM 765 C C . ARG A 1 94 ? -0.074 20.769 11.824 1.00 94.81 94 ARG A C 1
ATOM 767 O O . ARG A 1 94 ? -1.204 21.230 11.953 1.00 94.81 94 ARG A O 1
ATOM 774 N N . GLY A 1 95 ? 0.494 19.942 12.696 1.00 91.94 95 GLY A N 1
ATOM 775 C CA . GLY A 1 95 ? -0.151 19.501 13.930 1.00 91.94 95 GLY A CA 1
ATOM 776 C C . GLY A 1 95 ? -1.192 18.401 13.732 1.00 91.94 95 GLY A C 1
ATOM 777 O O . GLY A 1 95 ? -1.970 18.170 14.647 1.00 91.94 95 GLY A O 1
ATOM 778 N N . LEU A 1 96 ? -1.196 17.733 12.574 1.00 91.44 96 LEU A N 1
ATOM 779 C CA . LEU A 1 96 ? -2.086 16.608 12.283 1.00 91.44 96 LEU A CA 1
ATOM 780 C C . LEU A 1 96 ? -1.373 15.272 12.499 1.00 91.44 96 LEU A C 1
ATOM 782 O O . LEU A 1 96 ? -0.184 15.138 12.214 1.00 91.44 96 LEU A O 1
ATOM 786 N N . SER A 1 97 ? -2.119 14.272 12.945 1.00 90.19 97 SER A N 1
ATOM 787 C CA . SER A 1 97 ? -1.763 12.862 12.810 1.00 90.19 97 SER A CA 1
ATOM 788 C C . SER A 1 97 ? -1.820 12.411 11.344 1.00 90.19 97 SER A C 1
ATOM 790 O O . SER A 1 97 ? -2.418 13.068 10.484 1.00 90.19 97 SER A O 1
ATOM 792 N N . VAL A 1 98 ? -1.212 11.260 11.049 1.00 92.00 98 VAL A N 1
ATOM 793 C CA . VAL A 1 98 ? -1.249 10.656 9.708 1.00 92.00 98 VAL A CA 1
ATOM 794 C C . VAL A 1 98 ? -2.678 10.351 9.248 1.00 92.00 98 VAL A C 1
ATOM 796 O O . VAL A 1 98 ? -3.018 10.579 8.088 1.00 92.00 98 VAL A O 1
ATOM 799 N N . GLU A 1 99 ? -3.534 9.881 10.157 1.00 88.69 99 GLU A N 1
ATOM 800 C CA . GLU A 1 99 ? -4.933 9.586 9.857 1.00 88.69 99 GLU A CA 1
ATOM 801 C C . GLU A 1 99 ? -5.698 10.866 9.509 1.00 88.69 99 GLU A C 1
ATOM 803 O O . GLU A 1 99 ? -6.391 10.911 8.492 1.00 88.69 99 GLU A O 1
ATOM 808 N N . GLU A 1 100 ? -5.543 11.925 10.308 1.00 90.75 100 GLU A N 1
ATOM 809 C CA . GLU A 1 100 ? -6.174 13.221 10.041 1.00 90.75 100 GLU A CA 1
ATOM 810 C C . GLU A 1 100 ? -5.692 13.787 8.702 1.00 90.75 100 GLU A C 1
ATOM 812 O O . GLU A 1 100 ? -6.500 14.254 7.899 1.00 90.75 100 GLU A O 1
ATOM 817 N N . CYS A 1 101 ? -4.393 13.690 8.402 1.00 95.50 101 CYS A N 1
ATOM 818 C CA . CYS A 1 101 ? -3.842 14.080 7.104 1.00 95.50 101 CYS A CA 1
ATOM 819 C C . CYS A 1 101 ? -4.496 13.301 5.948 1.00 95.50 101 CYS A C 1
ATOM 821 O O . CYS A 1 101 ? -4.969 13.901 4.975 1.00 95.50 101 CYS A O 1
ATOM 823 N N . ALA A 1 102 ? -4.615 11.977 6.084 1.00 94.75 102 ALA A N 1
ATOM 824 C CA . ALA A 1 102 ? -5.294 11.123 5.115 1.00 94.75 102 ALA A CA 1
ATOM 825 C C . ALA A 1 102 ? -6.773 11.499 4.954 1.00 94.75 102 ALA A C 1
ATOM 827 O O . ALA A 1 102 ? -7.267 11.589 3.827 1.00 94.75 102 ALA A O 1
ATOM 828 N N . ARG A 1 103 ? -7.475 11.796 6.054 1.00 91.44 103 ARG A N 1
ATOM 829 C CA . ARG A 1 103 ? -8.858 12.290 6.040 1.00 91.44 103 ARG A CA 1
ATOM 830 C C . ARG A 1 103 ? -8.963 13.603 5.271 1.00 91.44 103 ARG A C 1
ATOM 832 O O . ARG A 1 103 ? -9.833 13.720 4.408 1.00 91.44 103 ARG A O 1
ATOM 839 N N . ARG A 1 104 ? -8.062 14.566 5.511 1.00 93.56 104 ARG A N 1
ATOM 840 C CA . ARG A 1 104 ? -8.024 15.838 4.763 1.00 93.56 104 ARG A CA 1
ATOM 841 C C . ARG A 1 104 ? -7.792 15.611 3.273 1.00 93.56 104 ARG A C 1
ATOM 843 O O . ARG A 1 104 ? -8.472 16.242 2.477 1.00 93.56 104 ARG A O 1
ATOM 850 N N . CYS A 1 105 ? -6.909 14.688 2.891 1.00 95.88 105 CYS A N 1
ATOM 851 C CA . CYS A 1 105 ? -6.738 14.311 1.487 1.00 95.88 105 CYS A CA 1
ATOM 852 C C . CYS A 1 105 ? -8.007 13.670 0.904 1.00 95.88 105 CYS A C 1
ATOM 854 O O . CYS A 1 105 ? -8.380 13.930 -0.239 1.00 95.88 105 CYS A O 1
ATOM 856 N N . VAL A 1 106 ? -8.699 12.824 1.671 1.00 92.50 106 VAL A N 1
ATOM 857 C CA . VAL A 1 106 ? -9.907 12.137 1.196 1.00 92.50 106 VAL A CA 1
ATOM 858 C C . VAL A 1 106 ? -11.066 13.086 0.950 1.00 92.50 106 VAL A C 1
ATOM 860 O O . VAL A 1 106 ? -11.769 12.923 -0.046 1.00 92.50 106 VAL A O 1
ATOM 863 N N . LEU A 1 107 ? -11.224 14.067 1.831 1.00 90.25 107 LEU A N 1
ATOM 864 C CA . LEU A 1 107 ? -12.294 15.058 1.797 1.00 90.25 107 LEU A CA 1
ATOM 865 C C . LEU A 1 107 ? -11.894 16.348 1.069 1.00 90.25 107 LEU A C 1
ATOM 867 O O . LEU A 1 107 ? -12.645 17.320 1.097 1.00 90.25 107 LEU A O 1
ATOM 871 N N . GLU A 1 108 ? -10.723 16.389 0.431 1.00 94.31 108 GLU A N 1
ATOM 872 C CA . GLU A 1 108 ? -10.285 17.562 -0.316 1.00 94.31 108 GLU A CA 1
ATOM 873 C C . GLU A 1 108 ? -11.207 17.807 -1.517 1.00 94.31 108 GLU A C 1
ATOM 875 O O . GLU A 1 108 ? -11.387 16.941 -2.374 1.00 94.31 108 GLU A O 1
ATOM 880 N N . MET A 1 109 ? -11.777 19.011 -1.582 1.00 91.94 109 MET A N 1
ATOM 881 C CA . MET A 1 109 ? -12.729 19.404 -2.625 1.00 91.94 109 MET A CA 1
ATOM 882 C C . MET A 1 109 ? -12.148 20.418 -3.612 1.00 91.94 109 MET A C 1
ATOM 884 O O . MET A 1 109 ? -12.714 20.608 -4.685 1.00 91.94 109 MET A O 1
ATOM 888 N N . THR A 1 110 ? -11.040 2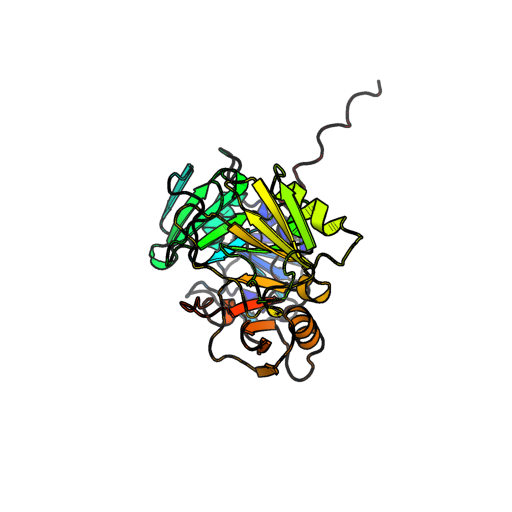1.085 -3.269 1.00 95.94 110 THR A N 1
ATOM 889 C CA . THR A 1 110 ? -10.457 22.140 -4.118 1.00 95.94 110 THR A CA 1
ATOM 890 C C . THR A 1 110 ? -9.553 21.590 -5.219 1.00 95.94 110 THR A C 1
ATOM 892 O O . THR A 1 110 ? -9.424 22.211 -6.269 1.00 95.94 110 THR A O 1
ATOM 895 N N . PHE A 1 111 ? -8.972 20.409 -5.009 1.00 95.12 111 PHE A N 1
ATOM 896 C CA . PHE A 1 111 ? -8.208 19.660 -6.003 1.00 95.12 111 PHE A CA 1
ATOM 897 C C . PHE A 1 111 ? -8.369 18.159 -5.759 1.00 95.12 111 PHE A C 1
ATOM 899 O O . PHE A 1 111 ? -8.711 17.717 -4.662 1.00 95.12 111 PHE A O 1
ATOM 906 N N . ARG A 1 112 ? -8.108 17.339 -6.779 1.00 94.12 112 ARG A N 1
ATOM 907 C CA . ARG A 1 112 ? -8.201 15.883 -6.638 1.00 94.12 112 ARG A CA 1
ATOM 908 C C . ARG A 1 112 ? -6.956 15.352 -5.929 1.00 94.12 112 ARG A C 1
ATOM 910 O O . ARG A 1 112 ? -5.992 14.993 -6.591 1.00 94.12 112 ARG A O 1
ATOM 917 N N . CYS A 1 113 ? -6.983 15.270 -4.601 1.00 95.75 113 CYS A N 1
ATOM 918 C CA . CYS A 1 113 ? -5.847 14.765 -3.829 1.00 95.75 113 CYS A CA 1
ATOM 919 C C . CYS A 1 113 ? -5.542 13.287 -4.163 1.00 95.75 113 CYS A C 1
ATOM 921 O O . CYS A 1 113 ? -6.365 12.390 -3.930 1.00 95.75 113 CYS A O 1
ATOM 923 N N . GLN A 1 114 ? -4.359 13.047 -4.734 1.00 94.62 114 GLN A N 1
ATOM 924 C CA . GLN A 1 114 ? -3.855 11.725 -5.133 1.00 94.62 114 GLN A CA 1
ATOM 925 C C . GLN A 1 114 ? -2.882 11.138 -4.114 1.00 94.62 114 GLN A C 1
ATOM 927 O O . GLN A 1 114 ? -2.538 9.965 -4.206 1.00 94.62 114 GLN A O 1
ATOM 932 N N . GLY A 1 115 ? -2.454 11.924 -3.136 1.00 95.56 115 GLY A N 1
ATOM 933 C CA . GLY A 1 115 ? -1.567 11.461 -2.089 1.00 95.56 115 GLY A CA 1
ATOM 934 C C . GLY A 1 115 ? -1.112 12.602 -1.203 1.00 95.56 115 GLY A C 1
ATOM 935 O O . GLY A 1 115 ? -1.486 13.764 -1.402 1.00 95.56 115 GLY A O 1
ATOM 936 N N . PHE A 1 116 ? -0.306 12.258 -0.214 1.00 96.75 116 PHE A N 1
ATOM 937 C CA . PHE A 1 116 ? 0.293 13.231 0.680 1.00 96.75 116 PHE A CA 1
ATOM 938 C C . PHE A 1 116 ? 1.655 12.757 1.175 1.00 96.75 116 PHE A C 1
ATOM 940 O O . PHE A 1 116 ? 1.863 11.562 1.374 1.00 96.75 116 PHE A O 1
ATOM 947 N N . ASP A 1 117 ? 2.566 13.700 1.389 1.00 96.19 117 ASP A N 1
ATOM 948 C CA . ASP A 1 117 ? 3.796 13.449 2.135 1.00 96.19 117 ASP A CA 1
ATOM 949 C C . ASP A 1 117 ? 3.530 13.753 3.617 1.00 96.19 117 ASP A C 1
ATOM 951 O O . ASP A 1 117 ? 2.818 14.712 3.944 1.00 96.19 117 ASP A O 1
ATOM 955 N N . PHE A 1 118 ? 4.081 12.950 4.524 1.00 96.12 118 PHE A N 1
ATOM 956 C CA . PHE A 1 118 ? 3.889 13.118 5.96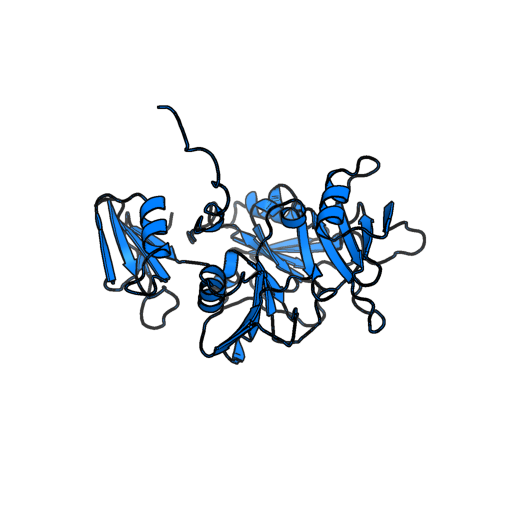2 1.00 96.12 118 PHE A CA 1
ATOM 957 C C . PHE A 1 118 ? 5.198 12.951 6.739 1.00 96.12 118 PHE A C 1
ATOM 959 O O . PHE A 1 118 ? 5.915 11.966 6.570 1.00 96.12 118 PHE A O 1
ATOM 966 N N . GLU A 1 119 ? 5.499 13.916 7.611 1.00 94.75 119 GLU A N 1
ATOM 967 C CA . GLU A 1 119 ? 6.633 13.883 8.544 1.00 94.75 119 GLU A CA 1
ATOM 968 C C . GLU A 1 119 ? 6.107 13.760 9.979 1.00 94.75 119 GLU A C 1
ATOM 970 O O . GLU A 1 119 ? 5.580 14.728 10.537 1.00 94.75 119 GLU A O 1
ATOM 975 N N . GLU A 1 120 ? 6.291 12.585 10.587 1.00 89.81 120 GLU A N 1
ATOM 976 C CA . GLU A 1 120 ? 5.769 12.247 11.923 1.00 89.81 120 GLU A CA 1
ATOM 977 C C . GLU A 1 120 ? 6.288 13.207 13.005 1.00 89.81 120 GLU A C 1
ATOM 979 O O . GLU A 1 120 ? 5.512 13.784 13.764 1.00 89.81 120 GLU A O 1
ATOM 984 N N . GLN A 1 121 ? 7.602 13.461 13.025 1.00 89.50 121 GLN A N 1
ATOM 985 C CA . GLN A 1 121 ? 8.264 14.256 14.072 1.00 89.50 121 GLN A CA 1
ATOM 986 C C . GLN A 1 121 ? 7.732 15.690 14.166 1.00 89.50 121 GLN A C 1
ATOM 988 O O . GLN A 1 121 ? 7.618 16.253 15.253 1.00 89.50 121 GLN A O 1
ATOM 993 N N . ARG A 1 122 ? 7.398 16.297 13.022 1.00 92.19 122 ARG A N 1
ATOM 994 C CA . ARG A 1 122 ? 6.845 17.658 12.964 1.00 92.19 122 ARG A CA 1
ATOM 995 C C . ARG A 1 122 ? 5.338 17.680 12.761 1.00 92.19 122 ARG A C 1
ATOM 997 O O . ARG A 1 122 ? 4.783 18.774 12.623 1.00 92.19 122 ARG A O 1
ATOM 1004 N N . ARG A 1 123 ? 4.685 16.514 12.686 1.00 93.88 123 ARG A N 1
ATOM 1005 C CA . ARG A 1 123 ? 3.261 16.377 12.349 1.00 93.88 123 ARG A CA 1
ATOM 1006 C C . ARG A 1 123 ? 2.884 17.231 11.139 1.00 93.88 123 ARG A C 1
ATOM 1008 O O . ARG A 1 123 ? 1.934 18.016 11.182 1.00 93.88 123 ARG A O 1
ATOM 1015 N N . SER A 1 124 ? 3.730 17.187 10.113 1.00 95.56 124 SER A N 1
ATOM 1016 C CA . SER A 1 124 ? 3.593 18.018 8.917 1.00 95.56 124 SER A CA 1
ATOM 1017 C C . SER A 1 124 ? 3.014 17.185 7.784 1.00 95.56 124 SER A C 1
ATOM 1019 O O . SER A 1 124 ? 3.528 16.119 7.464 1.00 95.56 124 SER A O 1
ATOM 1021 N N . CYS A 1 125 ? 1.917 17.678 7.223 1.00 96.75 125 CYS A N 1
ATOM 1022 C CA . CYS A 1 125 ? 1.078 17.025 6.233 1.00 96.75 125 CYS A CA 1
ATOM 1023 C C . CYS A 1 125 ? 1.081 17.856 4.954 1.00 96.75 125 CYS A C 1
ATOM 1025 O O . CYS A 1 125 ? 0.623 19.003 4.955 1.00 96.75 125 CYS A O 1
ATOM 1027 N N . TRP A 1 126 ? 1.561 17.281 3.857 1.00 97.19 126 TRP A N 1
ATOM 1028 C CA . TRP A 1 126 ? 1.614 17.954 2.568 1.00 97.19 126 TRP A CA 1
ATOM 1029 C C . TRP A 1 126 ? 0.759 17.236 1.533 1.00 97.19 126 TRP A C 1
ATOM 1031 O O . TRP A 1 126 ? 1.122 16.171 1.049 1.00 97.19 126 TRP A O 1
ATOM 1041 N N . LEU A 1 127 ? -0.372 17.831 1.163 1.00 97.38 127 LEU A N 1
ATOM 1042 C CA . LEU A 1 127 ? -1.309 17.245 0.207 1.00 97.38 127 LEU A CA 1
ATOM 1043 C C . LEU A 1 127 ? -0.899 17.560 -1.232 1.00 97.38 127 LEU A C 1
ATOM 1045 O O . LEU A 1 127 ? -0.465 18.679 -1.536 1.00 97.38 127 LEU A O 1
ATOM 1049 N N . THR A 1 128 ? -1.111 16.607 -2.139 1.00 95.88 128 THR A N 1
ATOM 1050 C CA . THR A 1 128 ? -0.848 16.811 -3.563 1.00 95.88 128 THR A CA 1
ATOM 1051 C C . THR A 1 128 ? -1.877 16.148 -4.476 1.00 95.88 128 THR A C 1
ATOM 1053 O O . THR A 1 128 ? -2.457 15.108 -4.162 1.00 95.88 128 THR A O 1
ATOM 1056 N N . GLU A 1 129 ? -2.105 16.760 -5.636 1.00 95.25 129 GLU A N 1
ATOM 1057 C CA . GLU A 1 129 ? -2.860 16.163 -6.743 1.00 95.25 129 GLU A CA 1
ATOM 1058 C C . GLU A 1 129 ? -2.001 15.318 -7.690 1.00 95.25 129 GLU A C 1
ATOM 1060 O O . GLU A 1 129 ? -2.540 14.706 -8.608 1.00 95.25 129 GLU A O 1
ATOM 1065 N N . LYS A 1 130 ? -0.679 15.289 -7.486 1.00 92.94 130 LYS A N 1
ATOM 1066 C CA . LYS A 1 130 ? 0.249 14.559 -8.350 1.00 92.94 130 LYS A CA 1
ATOM 1067 C C . LYS A 1 130 ? 0.258 13.070 -8.018 1.00 92.94 130 LYS A C 1
ATOM 1069 O O . LYS A 1 130 ? 0.188 12.677 -6.855 1.00 92.94 130 LYS A O 1
ATOM 1074 N N . ARG A 1 131 ? 0.387 12.249 -9.052 1.00 89.00 131 ARG A N 1
ATOM 1075 C CA . ARG A 1 131 ? 0.704 10.819 -9.005 1.00 89.00 131 ARG A CA 1
ATOM 1076 C C . ARG A 1 131 ? 2.167 10.596 -9.332 1.00 89.00 131 ARG A C 1
ATOM 1078 O O . ARG A 1 131 ? 2.824 11.460 -9.904 1.00 89.00 131 ARG A O 1
ATOM 1085 N N . VAL A 1 132 ? 2.654 9.401 -9.028 1.00 87.62 132 VAL A N 1
ATOM 1086 C CA . VAL A 1 132 ? 4.025 8.986 -9.341 1.00 87.62 132 VAL A CA 1
ATOM 1087 C C . VAL A 1 132 ? 4.350 9.185 -10.835 1.00 87.62 132 VAL A C 1
ATOM 1089 O O . VAL A 1 132 ? 5.436 9.652 -11.177 1.00 87.62 132 VAL A O 1
ATOM 1092 N N . ASN A 1 133 ? 3.374 8.945 -11.720 1.00 83.00 133 ASN A N 1
ATOM 1093 C CA . ASN A 1 133 ? 3.497 9.193 -13.163 1.00 83.00 133 ASN A CA 1
ATOM 1094 C C . ASN A 1 133 ? 3.707 10.670 -13.534 1.00 83.00 133 ASN A C 1
ATOM 1096 O O . ASN A 1 133 ? 4.300 10.945 -14.571 1.00 83.00 133 ASN A O 1
ATOM 1100 N N . ASP A 1 134 ? 3.243 11.613 -12.711 1.00 86.62 134 ASP A N 1
ATOM 1101 C CA . ASP A 1 134 ? 3.281 13.049 -13.019 1.00 86.62 134 ASP A CA 1
ATOM 1102 C C . ASP A 1 134 ? 4.638 13.693 -12.679 1.00 86.62 134 ASP A C 1
ATOM 1104 O O . ASP A 1 134 ? 4.907 14.828 -13.072 1.00 86.62 134 ASP A O 1
ATOM 1108 N N . VAL A 1 135 ? 5.486 13.002 -11.909 1.00 84.50 135 VAL A N 1
ATOM 1109 C CA . VAL A 1 135 ? 6.760 13.529 -11.375 1.00 84.50 135 VAL A CA 1
ATOM 1110 C C . VAL A 1 135 ? 7.973 12.654 -11.701 1.00 84.50 135 VAL A C 1
ATOM 1112 O O . VAL A 1 135 ? 9.051 12.872 -11.149 1.00 84.50 135 VAL A O 1
ATOM 1115 N N . SER A 1 136 ? 7.799 11.693 -12.610 1.00 81.44 136 SER A N 1
ATOM 1116 C CA . SER A 1 136 ? 8.822 10.726 -13.015 1.00 81.44 136 SER A CA 1
ATOM 1117 C C . SER A 1 136 ? 9.352 9.858 -11.867 1.00 81.44 136 SER A C 1
ATOM 1119 O O . SER A 1 136 ? 10.551 9.612 -11.799 1.00 81.44 136 SER A O 1
ATOM 1121 N N . GLY A 1 137 ? 8.479 9.385 -10.972 1.00 83.75 137 GLY A N 1
ATOM 1122 C CA . GLY A 1 137 ? 8.861 8.482 -9.881 1.00 83.75 137 GLY A CA 1
ATOM 1123 C C . GLY A 1 137 ? 8.953 9.144 -8.503 1.00 83.75 137 GLY A C 1
ATOM 1124 O O . GLY A 1 137 ? 8.566 10.296 -8.304 1.00 83.75 137 GLY A O 1
ATOM 1125 N N . LEU A 1 138 ? 9.446 8.386 -7.521 1.00 87.88 138 LEU A N 1
ATOM 1126 C CA . LEU A 1 138 ? 9.594 8.830 -6.132 1.00 87.88 138 LEU A CA 1
ATOM 1127 C C . LEU A 1 138 ? 11.040 9.171 -5.792 1.00 87.88 138 LEU A C 1
ATOM 1129 O O . LEU A 1 138 ? 11.967 8.450 -6.149 1.00 87.88 138 LEU A O 1
ATOM 1133 N N . LYS A 1 139 ? 11.224 10.221 -4.990 1.00 85.31 139 LYS A N 1
ATOM 1134 C CA . LYS A 1 139 ? 12.542 10.655 -4.518 1.00 85.31 139 LYS A CA 1
ATOM 1135 C C . LYS A 1 139 ? 12.746 10.216 -3.081 1.00 85.31 139 LYS A C 1
ATOM 1137 O O . LYS A 1 139 ? 11.882 10.447 -2.238 1.00 85.31 139 LYS A O 1
ATOM 1142 N N . ARG A 1 140 ? 13.908 9.637 -2.773 1.00 84.31 140 ARG A N 1
ATOM 1143 C CA . ARG A 1 140 ? 14.253 9.279 -1.392 1.00 84.31 140 ARG A CA 1
ATOM 1144 C C . ARG A 1 140 ? 14.345 10.544 -0.534 1.00 84.31 140 ARG A C 1
ATOM 1146 O O . ARG A 1 140 ? 15.081 11.476 -0.860 1.00 84.31 140 ARG A O 1
ATOM 1153 N N . ARG A 1 141 ? 13.632 10.558 0.588 1.00 88.12 141 ARG A N 1
ATOM 1154 C CA . ARG A 1 141 ? 13.673 11.616 1.598 1.00 88.12 141 ARG A CA 1
ATOM 1155 C C . ARG A 1 141 ? 13.554 10.986 2.988 1.00 88.12 141 ARG A C 1
ATOM 1157 O O . ARG A 1 141 ? 12.460 10.598 3.375 1.00 88.12 141 ARG A O 1
ATOM 1164 N N . PRO A 1 142 ? 14.657 10.886 3.747 1.00 88.06 142 PRO A N 1
ATOM 1165 C CA . PRO A 1 142 ? 14.620 10.299 5.082 1.00 88.06 142 PRO A CA 1
ATOM 1166 C C . PRO A 1 142 ? 13.611 10.997 6.002 1.00 88.06 142 PRO A C 1
ATOM 1168 O O . PRO A 1 142 ? 13.516 12.228 5.983 1.00 88.06 142 PRO A O 1
ATOM 1171 N N . ASN A 1 143 ? 12.919 10.211 6.830 1.00 88.94 143 ASN A N 1
ATOM 1172 C CA . ASN A 1 143 ? 11.935 10.637 7.836 1.00 88.94 143 ASN A CA 1
ATOM 1173 C C . ASN A 1 143 ? 10.654 11.289 7.287 1.00 88.94 143 ASN A C 1
ATOM 1175 O O . ASN A 1 143 ? 9.878 11.856 8.058 1.00 88.94 143 ASN A O 1
ATOM 1179 N N . VAL A 1 144 ? 10.431 11.222 5.974 1.00 92.38 144 VAL A N 1
ATOM 1180 C CA . VAL A 1 144 ? 9.188 11.659 5.339 1.00 92.38 144 VAL A CA 1
ATOM 1181 C C . VAL A 1 144 ? 8.653 10.506 4.514 1.00 92.38 144 VAL A C 1
ATOM 1183 O O . VAL A 1 144 ? 9.376 9.935 3.699 1.00 92.38 144 VAL A O 1
ATOM 1186 N N . ASP A 1 145 ? 7.391 10.172 4.728 1.00 94.12 145 ASP A N 1
ATOM 1187 C CA . ASP A 1 145 ? 6.736 9.074 4.037 1.00 94.12 145 ASP A CA 1
ATOM 1188 C C . ASP A 1 145 ? 5.751 9.612 3.015 1.00 94.12 145 ASP A C 1
ATOM 1190 O O . ASP A 1 145 ? 5.003 10.551 3.302 1.00 94.12 145 ASP A O 1
ATOM 1194 N N . PHE A 1 146 ? 5.694 8.961 1.860 1.00 94.75 146 PHE A N 1
ATOM 1195 C CA . PHE A 1 146 ? 4.679 9.240 0.863 1.00 94.75 146 PHE A CA 1
ATOM 1196 C C . PHE A 1 146 ? 3.521 8.259 1.019 1.00 94.75 146 PHE A C 1
ATOM 1198 O O . PHE A 1 146 ? 3.711 7.044 1.094 1.00 94.75 146 PHE A O 1
ATOM 1205 N N . TYR A 1 147 ? 2.307 8.792 1.044 1.00 94.81 147 TYR A N 1
ATOM 1206 C CA . TYR A 1 147 ? 1.065 8.039 1.064 1.00 94.81 147 TYR A CA 1
ATOM 1207 C C . TYR A 1 147 ? 0.373 8.222 -0.281 1.00 94.81 147 TYR A C 1
ATOM 1209 O O . TYR A 1 147 ? -0.276 9.239 -0.536 1.00 94.81 147 TYR A O 1
ATOM 1217 N N . GLU A 1 148 ? 0.508 7.223 -1.149 1.00 92.62 148 GLU A N 1
ATOM 1218 C CA . GLU A 1 148 ? -0.126 7.208 -2.464 1.00 92.62 148 GLU A CA 1
ATOM 1219 C C . GLU A 1 148 ? -1.569 6.729 -2.339 1.00 92.62 148 GLU A C 1
ATOM 1221 O O . GLU A 1 148 ? -1.826 5.656 -1.792 1.00 92.62 148 GLU A O 1
ATOM 1226 N N . ARG A 1 149 ? -2.540 7.483 -2.857 1.00 92.00 149 ARG A N 1
ATOM 1227 C CA . ARG A 1 149 ? -3.934 7.032 -2.859 1.00 92.00 149 ARG A CA 1
ATOM 1228 C C . ARG A 1 149 ? -4.031 5.764 -3.697 1.00 92.00 149 ARG A C 1
ATOM 1230 O O . ARG A 1 149 ? -3.658 5.767 -4.869 1.00 92.00 149 ARG A O 1
ATOM 1237 N N . LYS A 1 150 ? -4.607 4.705 -3.123 1.00 88.44 150 LYS A N 1
ATOM 1238 C CA . LYS A 1 150 ? -4.829 3.445 -3.840 1.00 88.44 150 LYS A CA 1
ATOM 1239 C C . LYS A 1 150 ? -5.628 3.710 -5.116 1.00 88.44 150 LYS A C 1
ATOM 1241 O O . LYS A 1 150 ? -6.712 4.298 -5.073 1.00 88.44 150 LYS A O 1
ATOM 1246 N N . SER A 1 151 ? -5.056 3.326 -6.253 1.00 80.44 151 SER A N 1
ATOM 1247 C CA . SER A 1 151 ? -5.707 3.440 -7.551 1.00 80.44 151 SER A CA 1
ATOM 1248 C C . SER A 1 151 ? -6.795 2.374 -7.701 1.00 80.44 151 SER A C 1
ATOM 1250 O O . SER A 1 151 ? -6.786 1.350 -7.023 1.00 80.44 151 SER A O 1
ATOM 1252 N N . ASN A 1 152 ? -7.739 2.622 -8.607 1.00 79.44 152 ASN A N 1
ATOM 1253 C CA . ASN A 1 152 ? -8.632 1.587 -9.120 1.00 79.44 152 ASN A CA 1
ATOM 1254 C C . ASN A 1 152 ? -8.049 1.126 -10.461 1.00 79.44 152 ASN A C 1
ATOM 1256 O O . ASN A 1 152 ? -7.768 1.978 -11.303 1.00 79.44 152 ASN A O 1
ATOM 1260 N N . GLY A 1 153 ? -7.872 -0.179 -10.678 1.00 89.25 153 GLY A N 1
ATOM 1261 C CA . GLY A 1 153 ? -7.373 -0.717 -11.952 1.00 89.25 153 GLY A CA 1
ATOM 1262 C C . GLY A 1 153 ? -6.341 -1.826 -11.773 1.00 89.25 153 GLY A C 1
ATOM 1263 O O . GLY A 1 153 ? -6.254 -2.428 -10.710 1.00 89.25 153 GLY A O 1
ATOM 1264 N N . ALA A 1 154 ? -5.543 -2.108 -12.807 1.00 94.62 154 ALA A N 1
ATOM 1265 C CA . ALA A 1 154 ? -4.525 -3.160 -12.725 1.00 94.62 154 ALA A CA 1
ATOM 1266 C C . ALA A 1 154 ? -3.466 -2.888 -11.663 1.00 94.62 154 ALA A C 1
ATOM 1268 O O . ALA A 1 154 ? -3.088 -3.812 -10.952 1.00 94.62 154 ALA A O 1
ATOM 1269 N N . LEU A 1 155 ? -3.027 -1.634 -11.521 1.00 92.69 155 LEU A N 1
ATOM 1270 C CA . LEU A 1 155 ? -1.976 -1.272 -10.573 1.00 92.69 155 LEU A CA 1
ATOM 1271 C C . LEU A 1 155 ? -2.371 -1.578 -9.117 1.00 92.69 155 LEU A C 1
ATOM 1273 O O . LEU A 1 155 ? -1.512 -1.883 -8.300 1.00 92.69 155 LEU A O 1
ATOM 1277 N N . SER A 1 156 ? -3.673 -1.603 -8.798 1.00 91.44 156 SER A N 1
ATOM 1278 C CA . SER A 1 156 ? -4.163 -1.964 -7.461 1.00 91.44 156 SER A CA 1
ATOM 1279 C C . SER A 1 156 ? -3.948 -3.439 -7.105 1.00 91.44 156 SER A C 1
ATOM 1281 O O . SER A 1 156 ? -4.180 -3.828 -5.962 1.00 91.44 156 SER A O 1
ATOM 1283 N N . ARG A 1 157 ? -3.553 -4.272 -8.075 1.00 95.00 157 ARG A N 1
ATOM 1284 C CA . ARG A 1 157 ? -3.181 -5.677 -7.869 1.00 95.00 157 ARG A CA 1
ATOM 1285 C C . ARG A 1 157 ? -1.707 -5.853 -7.522 1.00 95.00 157 ARG A C 1
ATOM 1287 O O . ARG A 1 157 ? -1.288 -6.992 -7.366 1.00 95.00 157 ARG A O 1
ATOM 1294 N N . PHE A 1 158 ? -0.942 -4.770 -7.408 1.00 95.62 158 PHE A N 1
ATOM 1295 C CA . PHE A 1 158 ? 0.490 -4.818 -7.151 1.00 95.62 158 PHE A CA 1
ATOM 1296 C C . PHE A 1 158 ? 0.863 -4.063 -5.871 1.00 95.62 158 PHE A C 1
ATOM 1298 O O . PHE A 1 158 ? 0.257 -3.049 -5.519 1.00 95.62 158 PHE A O 1
ATOM 1305 N N . ILE A 1 159 ? 1.882 -4.563 -5.178 1.00 93.81 159 ILE A N 1
ATOM 1306 C CA . ILE A 1 159 ? 2.563 -3.889 -4.075 1.00 93.81 159 ILE A CA 1
ATOM 1307 C C . ILE A 1 159 ? 3.631 -2.986 -4.679 1.00 93.81 159 ILE A C 1
ATOM 1309 O O . ILE A 1 159 ? 4.467 -3.459 -5.438 1.00 93.81 159 ILE A O 1
ATOM 1313 N N . ASN A 1 160 ? 3.611 -1.703 -4.330 1.00 92.12 160 ASN A N 1
ATOM 1314 C CA . ASN A 1 160 ? 4.625 -0.734 -4.733 1.00 92.12 160 ASN A CA 1
ATOM 1315 C C . ASN A 1 160 ? 5.761 -0.722 -3.700 1.00 92.12 160 ASN A C 1
ATOM 1317 O O . ASN A 1 160 ? 5.560 -0.213 -2.599 1.00 92.12 160 ASN A O 1
ATOM 1321 N N . TYR A 1 161 ? 6.938 -1.246 -4.044 1.00 89.75 161 TYR A N 1
ATOM 1322 C CA . TYR A 1 161 ? 8.119 -1.260 -3.170 1.00 89.75 161 TYR A CA 1
ATOM 1323 C C . TYR A 1 161 ? 8.987 -0.002 -3.300 1.00 89.75 161 TYR A C 1
ATOM 1325 O O . TYR A 1 161 ? 10.131 0.012 -2.851 1.00 89.75 161 TYR A O 1
ATOM 1333 N N . GLY A 1 162 ? 8.471 1.085 -3.872 1.00 87.88 162 GLY A N 1
ATOM 1334 C CA . GLY A 1 162 ? 9.201 2.343 -3.983 1.00 87.88 162 GLY A CA 1
ATOM 1335 C C . GLY A 1 162 ? 10.340 2.283 -5.002 1.00 87.88 162 GLY A C 1
ATOM 1336 O O . GLY A 1 162 ? 10.308 1.501 -5.954 1.00 87.88 162 GLY A O 1
ATOM 1337 N N . ARG A 1 163 ? 11.339 3.155 -4.817 1.00 89.06 163 ARG A N 1
ATOM 1338 C CA . ARG A 1 163 ? 12.471 3.290 -5.740 1.00 89.06 163 ARG A CA 1
ATOM 1339 C C . ARG A 1 163 ? 13.371 2.057 -5.675 1.00 89.06 163 ARG A C 1
ATOM 1341 O O . ARG A 1 163 ? 13.976 1.794 -4.639 1.00 89.06 163 ARG A O 1
ATOM 1348 N N . GLY A 1 164 ? 13.506 1.351 -6.789 1.00 91.38 164 GLY A N 1
ATOM 1349 C CA . GLY A 1 164 ? 14.273 0.113 -6.869 1.00 91.38 164 GLY A CA 1
ATOM 1350 C C . GLY A 1 164 ? 13.997 -0.655 -8.156 1.00 91.38 164 GLY A C 1
ATOM 1351 O O . GLY A 1 164 ? 13.004 -0.389 -8.826 1.00 91.38 164 GLY A O 1
ATOM 1352 N N . ALA A 1 165 ? 14.879 -1.597 -8.481 1.00 94.69 165 ALA A N 1
ATOM 1353 C CA . ALA A 1 165 ? 14.665 -2.593 -9.531 1.00 94.69 165 ALA A CA 1
ATOM 1354 C C . ALA A 1 165 ? 15.172 -3.960 -9.063 1.00 94.69 165 ALA A C 1
ATOM 1356 O O . ALA A 1 165 ? 16.023 -4.033 -8.169 1.00 94.69 165 ALA A O 1
ATOM 1357 N N . LEU A 1 166 ? 14.693 -5.042 -9.668 1.00 95.06 166 LEU A N 1
ATOM 1358 C CA . LEU A 1 166 ? 15.201 -6.383 -9.409 1.00 95.06 166 LEU A CA 1
ATOM 1359 C C . LEU A 1 166 ? 16.709 -6.464 -9.673 1.00 95.06 166 LEU A C 1
ATOM 1361 O O . LEU A 1 166 ? 17.251 -5.850 -10.599 1.00 95.06 166 LEU A O 1
ATOM 1365 N N . GLN A 1 167 ? 17.402 -7.266 -8.864 1.00 91.88 167 GLN A N 1
ATOM 1366 C CA . GLN A 1 167 ? 18.807 -7.560 -9.119 1.00 91.88 167 GLN A CA 1
ATOM 1367 C C . GLN A 1 167 ? 18.967 -8.384 -10.401 1.00 91.88 167 GLN A C 1
ATOM 1369 O O . GLN A 1 167 ? 18.208 -9.314 -10.690 1.00 91.88 167 GLN A O 1
ATOM 1374 N N . THR A 1 168 ? 19.994 -8.037 -11.173 1.00 88.31 168 THR A N 1
ATOM 1375 C CA . THR A 1 168 ? 20.431 -8.820 -12.329 1.00 88.31 168 THR A CA 1
ATOM 1376 C C . THR A 1 168 ? 21.491 -9.801 -11.857 1.00 88.31 168 THR A C 1
ATOM 1378 O O . THR A 1 168 ? 22.518 -9.405 -11.310 1.00 88.31 168 THR A O 1
ATOM 1381 N N . LEU A 1 169 ? 21.209 -11.093 -12.011 1.00 87.12 169 LEU A N 1
ATOM 1382 C CA . LEU A 1 169 ? 22.141 -12.155 -11.652 1.00 87.12 169 LEU A CA 1
ATOM 1383 C C . LEU A 1 169 ? 22.900 -12.579 -12.909 1.00 87.12 169 LEU A C 1
ATOM 1385 O O . LEU A 1 169 ? 22.312 -12.722 -13.982 1.00 87.12 169 LEU A O 1
ATOM 1389 N N . GLU A 1 170 ? 24.213 -12.755 -12.789 1.00 86.06 170 GLU A N 1
ATOM 1390 C CA . GLU A 1 170 ? 25.057 -13.136 -13.919 1.00 86.06 170 GLU A CA 1
ATOM 1391 C C . GLU A 1 170 ? 24.587 -14.465 -14.534 1.00 86.06 170 GLU A C 1
ATOM 1393 O O . GLU A 1 170 ? 24.306 -15.433 -13.827 1.00 86.06 170 GLU A O 1
ATOM 1398 N N . GLY A 1 171 ? 24.462 -14.500 -15.865 1.00 83.12 171 GLY A N 1
ATOM 1399 C CA . GLY A 1 171 ? 23.971 -15.673 -16.596 1.00 83.12 171 GLY A CA 1
ATOM 1400 C C . GLY A 1 171 ? 22.464 -15.930 -16.473 1.00 83.12 171 GLY A C 1
ATOM 1401 O O . GLY A 1 171 ? 21.989 -16.951 -16.970 1.00 83.12 171 GLY A O 1
ATOM 1402 N N . PHE A 1 172 ? 21.702 -15.025 -15.850 1.00 86.69 172 PHE A N 1
ATOM 1403 C CA . PHE A 1 172 ? 20.272 -15.190 -15.622 1.00 86.69 172 PHE A CA 1
ATOM 1404 C C . PHE A 1 172 ? 19.449 -14.078 -16.272 1.00 86.69 172 PHE A C 1
ATOM 1406 O O . PHE A 1 172 ? 19.707 -12.888 -16.091 1.00 86.69 172 PHE A O 1
ATOM 1413 N N . GLN A 1 173 ? 18.408 -14.462 -17.011 1.00 91.00 173 GLN A N 1
ATOM 1414 C CA . GLN A 1 173 ? 17.482 -13.503 -17.600 1.00 91.00 173 GLN A CA 1
ATOM 1415 C C . GLN A 1 173 ? 16.430 -13.083 -16.562 1.00 91.00 173 GLN A C 1
ATOM 1417 O O . GLN A 1 173 ? 15.380 -13.712 -16.439 1.00 91.00 173 GLN A O 1
ATOM 1422 N N . THR A 1 174 ? 16.707 -12.006 -15.817 1.00 94.50 174 THR A N 1
ATOM 1423 C CA . THR A 1 174 ? 15.766 -11.454 -14.823 1.00 94.50 174 THR A CA 1
ATOM 1424 C C . THR A 1 174 ? 14.472 -10.957 -15.473 1.00 94.50 174 THR A C 1
ATOM 1426 O O . THR A 1 174 ? 13.389 -11.222 -14.954 1.00 94.50 174 THR A O 1
ATOM 1429 N N . TYR A 1 175 ? 14.559 -10.270 -16.617 1.00 96.38 175 TYR A N 1
ATOM 1430 C CA . TYR A 1 175 ? 13.392 -9.724 -17.317 1.00 96.38 175 TYR A CA 1
ATOM 1431 C C . TYR A 1 175 ? 13.048 -10.566 -18.542 1.00 96.38 175 TYR A C 1
ATOM 1433 O O . TYR A 1 175 ? 13.842 -10.687 -19.478 1.00 96.38 175 TYR A O 1
ATOM 1441 N N . GLY A 1 176 ? 11.839 -11.125 -18.546 1.00 94.88 176 GLY A N 1
ATOM 1442 C CA . GLY A 1 176 ? 11.336 -11.918 -19.667 1.00 94.88 176 GLY A CA 1
ATOM 1443 C C . GLY A 1 176 ? 10.915 -11.048 -20.850 1.00 94.88 176 GLY A C 1
ATOM 1444 O O . GLY A 1 176 ? 11.013 -11.474 -21.999 1.00 94.88 176 GLY A O 1
ATOM 1445 N N . LYS A 1 177 ? 10.471 -9.812 -20.585 1.00 97.19 177 LYS A N 1
ATOM 1446 C CA . LYS A 1 177 ? 9.983 -8.891 -21.615 1.00 97.19 177 LYS A CA 1
ATOM 1447 C C . LYS A 1 177 ? 10.210 -7.439 -21.218 1.00 97.19 177 LYS A C 1
ATOM 1449 O O . LYS A 1 177 ? 9.999 -7.075 -20.066 1.00 97.19 177 LYS A O 1
ATOM 1454 N N . ILE A 1 178 ? 10.595 -6.615 -22.188 1.00 97.25 178 ILE A N 1
ATOM 1455 C CA . ILE A 1 178 ? 10.769 -5.169 -22.024 1.00 97.25 178 ILE A CA 1
ATOM 1456 C C . ILE A 1 178 ? 9.909 -4.468 -23.073 1.00 97.25 178 ILE A C 1
ATOM 1458 O O . ILE A 1 178 ? 9.936 -4.831 -24.249 1.00 97.25 178 ILE A O 1
ATOM 1462 N N . MET A 1 179 ? 9.123 -3.484 -22.647 1.00 96.81 179 MET A N 1
ATOM 1463 C CA . MET A 1 179 ? 8.225 -2.708 -23.504 1.00 96.81 179 MET A CA 1
ATOM 1464 C C . MET A 1 179 ? 8.495 -1.225 -23.285 1.00 96.81 179 MET A C 1
ATOM 1466 O O . MET A 1 179 ? 8.514 -0.769 -22.148 1.00 96.81 179 MET A O 1
ATOM 1470 N N . LEU A 1 180 ? 8.691 -0.477 -24.366 1.00 95.94 180 LEU A N 1
ATOM 1471 C CA . LEU A 1 180 ? 9.009 0.951 -24.320 1.00 95.94 180 LEU A CA 1
ATOM 1472 C C . LEU A 1 180 ? 7.777 1.796 -24.651 1.00 95.94 180 LEU A C 1
ATOM 1474 O O . LEU A 1 180 ? 6.898 1.353 -25.391 1.00 95.94 180 LEU A O 1
ATOM 1478 N N . GLY A 1 181 ? 7.734 3.028 -24.142 1.00 93.81 181 GLY A N 1
ATOM 1479 C CA . GLY A 1 181 ? 6.673 3.989 -24.450 1.00 93.81 181 GLY A CA 1
ATOM 1480 C C . GLY A 1 181 ? 5.303 3.621 -23.874 1.00 93.81 181 GLY A C 1
ATOM 1481 O O . GLY A 1 181 ? 4.280 4.057 -24.401 1.00 93.81 181 GLY A O 1
ATOM 1482 N N . VAL A 1 182 ? 5.263 2.815 -22.812 1.00 94.62 182 VAL A N 1
ATOM 1483 C CA . VAL A 1 182 ? 4.027 2.465 -22.100 1.00 94.62 182 VAL A CA 1
ATOM 1484 C C . VAL A 1 182 ? 3.968 3.219 -20.783 1.00 94.62 182 VAL A C 1
ATOM 1486 O O . VAL A 1 182 ? 4.996 3.425 -20.157 1.00 94.62 182 VAL A O 1
ATOM 1489 N N . ASN A 1 183 ? 2.774 3.627 -20.348 1.00 93.56 183 ASN A N 1
ATOM 1490 C CA . ASN A 1 183 ? 2.609 4.221 -19.019 1.00 93.56 183 ASN A CA 1
ATOM 1491 C C . ASN A 1 183 ? 2.529 3.138 -17.923 1.00 93.56 183 ASN A C 1
ATOM 1493 O O . ASN A 1 183 ? 2.306 1.961 -18.213 1.00 93.56 183 ASN A O 1
ATOM 1497 N N . LEU A 1 184 ? 2.669 3.540 -16.659 1.00 93.94 184 LEU A N 1
ATOM 1498 C CA . LEU A 1 184 ? 2.683 2.630 -15.508 1.00 93.94 184 LEU A CA 1
ATOM 1499 C C . LEU A 1 184 ? 1.420 1.758 -15.387 1.00 93.94 184 LEU A C 1
ATOM 1501 O O . LEU A 1 184 ? 1.518 0.554 -15.158 1.00 93.94 184 LEU A O 1
ATOM 1505 N N . ASP A 1 185 ? 0.228 2.337 -15.558 1.00 93.50 185 ASP A N 1
ATOM 1506 C CA . ASP A 1 185 ? -1.026 1.579 -15.476 1.00 93.50 185 ASP A CA 1
ATOM 1507 C C . ASP A 1 185 ? -1.121 0.533 -16.600 1.00 93.50 185 ASP A C 1
ATOM 1509 O O . ASP A 1 185 ? -1.560 -0.596 -16.372 1.00 93.50 185 ASP A O 1
ATOM 1513 N N . ALA A 1 186 ? -0.667 0.883 -17.808 1.00 95.50 186 ALA A N 1
ATOM 1514 C CA . ALA A 1 186 ? -0.575 -0.042 -18.932 1.00 95.50 186 ALA A CA 1
ATOM 1515 C C . ALA A 1 186 ? 0.462 -1.143 -18.673 1.00 95.50 186 ALA A C 1
ATOM 1517 O O . ALA A 1 186 ? 0.194 -2.297 -18.990 1.00 95.50 186 ALA A O 1
ATOM 1518 N N . CYS A 1 187 ? 1.598 -0.826 -18.047 1.00 97.56 187 CYS A N 1
ATOM 1519 C CA . CYS A 1 187 ? 2.600 -1.814 -17.644 1.00 97.56 187 CYS A CA 1
ATOM 1520 C C . CYS A 1 187 ? 2.003 -2.879 -16.709 1.00 97.56 187 CYS A C 1
ATOM 1522 O O . CYS A 1 187 ? 2.138 -4.076 -16.965 1.00 97.56 187 CYS A O 1
ATOM 1524 N N . ALA A 1 188 ? 1.235 -2.454 -15.700 1.00 97.44 188 ALA A N 1
ATOM 1525 C CA . ALA A 1 188 ? 0.524 -3.371 -14.813 1.00 97.44 188 ALA A CA 1
ATOM 1526 C C . ALA A 1 188 ? -0.489 -4.247 -15.575 1.00 97.44 188 ALA A C 1
ATOM 1528 O O . ALA A 1 188 ? -0.544 -5.455 -15.349 1.00 97.44 188 ALA A O 1
ATOM 1529 N N . GLN A 1 189 ? -1.264 -3.675 -16.506 1.00 97.56 189 GLN A N 1
ATOM 1530 C CA . GLN A 1 189 ? -2.180 -4.457 -17.354 1.00 97.56 189 GLN A CA 1
ATOM 1531 C C . GLN A 1 189 ? -1.438 -5.484 -18.212 1.00 97.56 189 GLN A C 1
ATOM 1533 O O . GLN A 1 189 ? -1.885 -6.621 -18.334 1.00 97.56 189 GLN A O 1
ATOM 1538 N N . LEU A 1 190 ? -0.302 -5.098 -18.791 1.00 98.00 190 LEU A N 1
ATOM 1539 C CA . LEU A 1 190 ? 0.511 -5.968 -19.635 1.00 98.00 190 LEU A CA 1
ATOM 1540 C C . LEU A 1 190 ? 1.099 -7.131 -18.835 1.00 98.00 190 LEU A C 1
ATOM 1542 O O . LEU A 1 190 ? 1.084 -8.249 -19.334 1.00 98.00 190 LEU A O 1
ATOM 1546 N N . CYS A 1 191 ? 1.533 -6.901 -17.592 1.00 98.38 191 CYS A N 1
ATOM 1547 C CA . CYS A 1 191 ? 1.946 -7.979 -16.692 1.00 98.38 191 CYS A CA 1
ATOM 1548 C C . CYS A 1 191 ? 0.794 -8.961 -16.425 1.00 98.38 191 CYS A C 1
ATOM 1550 O O . CYS A 1 191 ? 0.963 -10.167 -16.568 1.00 98.38 191 CYS A O 1
ATOM 1552 N N . LEU A 1 192 ? -0.406 -8.458 -16.110 1.00 97.94 192 LEU A N 1
ATOM 1553 C CA . LEU A 1 192 ? -1.582 -9.304 -15.859 1.00 97.94 192 LEU A CA 1
ATOM 1554 C C . LEU A 1 192 ? -2.054 -10.090 -17.091 1.00 97.94 192 LEU A C 1
ATOM 1556 O O . LEU A 1 192 ? -2.668 -11.143 -16.936 1.00 97.94 192 LEU A O 1
ATOM 1560 N N . ALA A 1 193 ? -1.822 -9.555 -18.289 1.00 97.69 193 ALA A N 1
ATOM 1561 C CA . ALA A 1 193 ? -2.201 -10.165 -19.560 1.00 97.69 193 ALA A CA 1
ATOM 1562 C C . ALA A 1 193 ? -1.081 -11.015 -20.187 1.00 97.69 193 ALA A C 1
ATOM 1564 O O . ALA A 1 193 ? -1.273 -11.562 -21.274 1.00 97.69 193 ALA A O 1
ATOM 1565 N N . GLU A 1 194 ? 0.091 -11.104 -19.553 1.00 97.94 194 GLU A N 1
ATOM 1566 C CA . GLU A 1 194 ? 1.217 -11.871 -20.076 1.00 97.94 194 GLU A CA 1
ATOM 1567 C C . GLU A 1 194 ? 0.913 -13.375 -20.026 1.00 97.94 194 GLU A C 1
ATOM 1569 O O . GLU A 1 194 ? 0.380 -13.895 -19.049 1.00 97.94 194 GLU A O 1
ATOM 1574 N N . THR A 1 195 ? 1.230 -14.074 -21.116 1.00 96.62 195 THR A N 1
ATOM 1575 C CA . THR A 1 195 ? 0.887 -15.494 -21.313 1.00 96.62 195 THR A CA 1
ATOM 1576 C C . THR A 1 195 ? 2.096 -16.356 -21.650 1.00 96.62 195 THR A C 1
ATOM 1578 O O . THR A 1 195 ? 2.026 -17.576 -21.521 1.00 96.62 195 THR A O 1
ATOM 1581 N N . SER A 1 196 ? 3.215 -15.749 -22.055 1.00 97.06 196 SER A N 1
ATOM 1582 C CA . SER A 1 196 ? 4.464 -16.464 -22.337 1.00 97.06 196 SER A CA 1
ATOM 1583 C C . SER A 1 196 ? 5.193 -16.910 -21.067 1.00 97.06 196 SER A C 1
ATOM 1585 O O . SER A 1 196 ? 5.931 -17.891 -21.100 1.00 97.06 196 SER A O 1
ATOM 1587 N N . PHE A 1 197 ? 4.957 -16.228 -19.945 1.00 96.75 197 PHE A N 1
ATOM 1588 C CA . PHE A 1 197 ? 5.409 -16.609 -18.610 1.00 96.75 197 PHE A CA 1
ATOM 1589 C C . PHE A 1 197 ? 4.461 -16.042 -17.550 1.00 96.75 197 PHE A C 1
ATOM 1591 O O . PHE A 1 197 ? 3.711 -15.098 -17.805 1.00 96.75 197 PHE A O 1
ATOM 1598 N N . THR A 1 198 ? 4.518 -16.588 -16.337 1.00 96.50 198 THR A N 1
ATOM 1599 C CA . THR A 1 198 ? 3.760 -16.061 -15.198 1.00 96.50 198 THR A CA 1
ATOM 1600 C C . THR A 1 198 ? 4.415 -14.776 -14.703 1.00 96.50 198 THR A C 1
ATOM 1602 O O . THR A 1 198 ? 5.381 -14.834 -13.946 1.00 96.50 198 THR A O 1
ATOM 1605 N N . CYS A 1 199 ? 3.918 -13.615 -15.129 1.00 98.06 199 CYS A N 1
ATOM 1606 C CA . CYS A 1 199 ? 4.430 -12.333 -14.651 1.00 98.06 199 CYS A CA 1
ATOM 1607 C C . CYS A 1 199 ? 4.107 -12.148 -13.158 1.00 98.06 199 CYS A C 1
ATOM 1609 O O . CYS A 1 199 ? 2.943 -12.070 -12.765 1.00 98.06 199 CYS A O 1
ATOM 1611 N N . ALA A 1 200 ? 5.150 -12.102 -12.331 1.00 97.81 200 ALA A N 1
ATOM 1612 C CA . ALA A 1 200 ? 5.055 -11.962 -10.880 1.00 97.81 200 ALA A CA 1
ATOM 1613 C C . ALA A 1 200 ? 5.412 -10.547 -10.411 1.00 97.81 200 ALA A C 1
ATOM 1615 O O . ALA A 1 200 ? 4.981 -10.125 -9.340 1.00 97.81 200 ALA A O 1
ATOM 1616 N N . SER A 1 201 ? 6.184 -9.806 -11.203 1.00 98.25 201 SER A N 1
ATOM 1617 C CA . SER A 1 201 ? 6.567 -8.433 -10.900 1.00 98.25 201 SER A CA 1
ATOM 1618 C C . SER A 1 201 ? 6.900 -7.653 -12.169 1.00 98.25 201 SER A C 1
ATOM 1620 O O . SER A 1 201 ? 7.044 -8.219 -13.260 1.00 98.25 201 SER A O 1
ATOM 1622 N N . PHE A 1 202 ? 7.033 -6.342 -12.024 1.00 98.38 202 PHE A N 1
ATOM 1623 C CA . PHE A 1 202 ? 7.616 -5.499 -13.050 1.00 98.38 202 PHE A CA 1
ATOM 1624 C C . PHE A 1 202 ? 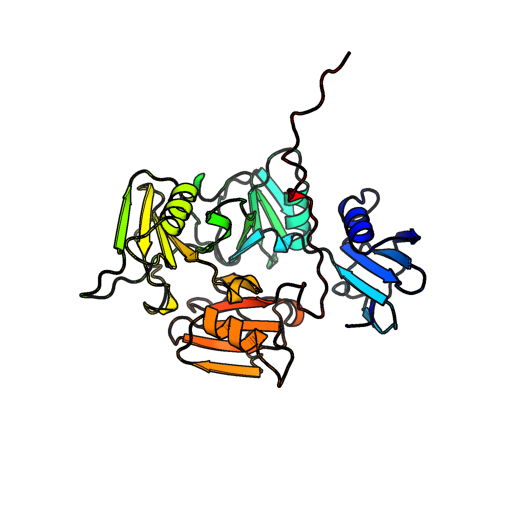8.389 -4.330 -12.445 1.00 98.38 202 PHE A C 1
ATOM 1626 O O . PHE A 1 202 ? 8.043 -3.822 -11.376 1.00 98.38 202 PHE A O 1
ATOM 1633 N N . ASP A 1 203 ? 9.391 -3.871 -13.188 1.00 97.81 203 ASP A N 1
ATOM 1634 C CA . ASP A 1 203 ? 10.089 -2.617 -12.935 1.00 97.81 203 ASP A CA 1
ATOM 1635 C C . ASP A 1 203 ? 9.683 -1.585 -13.978 1.00 97.81 203 ASP A C 1
ATOM 1637 O O . ASP A 1 203 ? 9.671 -1.857 -15.182 1.00 97.81 203 ASP A O 1
ATOM 1641 N N . TYR A 1 204 ? 9.328 -0.391 -13.511 1.00 97.19 204 TYR A N 1
ATOM 1642 C CA . TYR A 1 204 ? 8.929 0.710 -14.376 1.00 97.19 204 TYR A CA 1
ATOM 1643 C C . TYR A 1 204 ? 9.954 1.840 -14.308 1.00 97.19 204 TYR A C 1
ATOM 1645 O O . TYR A 1 204 ? 10.125 2.468 -13.262 1.00 97.19 204 TYR A O 1
ATOM 1653 N N . VAL A 1 205 ? 10.626 2.100 -15.430 1.00 94.94 205 VAL A N 1
ATOM 1654 C CA . VAL A 1 205 ? 11.603 3.185 -15.584 1.00 94.94 205 VAL A CA 1
ATOM 1655 C C . VAL A 1 205 ? 10.893 4.405 -16.158 1.00 94.94 205 VAL A C 1
ATOM 1657 O O . VAL A 1 205 ? 10.423 4.386 -17.298 1.00 94.94 205 VAL A O 1
ATOM 1660 N N . PHE A 1 206 ? 10.823 5.484 -15.381 1.00 91.50 206 PHE A N 1
ATOM 1661 C CA . PHE A 1 206 ? 9.984 6.641 -15.705 1.00 91.50 206 PHE A CA 1
ATOM 1662 C C . PHE A 1 206 ? 10.518 7.465 -16.871 1.00 91.50 206 PHE A C 1
ATOM 1664 O O . PHE A 1 206 ? 9.750 7.837 -17.755 1.00 91.50 206 PHE A O 1
ATOM 1671 N N . VAL A 1 207 ? 11.826 7.731 -16.888 1.00 88.31 207 VAL A N 1
ATOM 1672 C CA . VAL A 1 207 ? 12.456 8.582 -17.911 1.00 88.31 207 VAL A CA 1
ATOM 1673 C C . VAL A 1 207 ? 12.277 7.993 -19.311 1.00 88.31 207 VAL A C 1
ATOM 1675 O O . VAL A 1 207 ? 11.977 8.716 -20.255 1.00 88.31 207 VAL A O 1
ATOM 1678 N N . GLU A 1 208 ? 12.395 6.673 -19.433 1.00 89.25 208 GLU A N 1
ATOM 1679 C CA . GLU A 1 208 ? 12.270 5.954 -20.705 1.00 89.25 208 GLU A CA 1
ATOM 1680 C C . GLU A 1 208 ? 10.838 5.474 -20.987 1.00 89.25 208 GLU A C 1
ATOM 1682 O O . GLU A 1 208 ? 10.556 4.973 -22.076 1.00 89.25 208 GLU A O 1
ATOM 1687 N N . SER A 1 209 ? 9.926 5.600 -20.012 1.00 93.31 209 SER A N 1
ATOM 1688 C CA . SER A 1 209 ? 8.606 4.949 -20.036 1.00 93.31 209 SER A CA 1
ATOM 1689 C C . SER A 1 209 ? 8.721 3.462 -20.399 1.00 93.31 209 SER A C 1
ATOM 1691 O O . SER A 1 209 ? 8.033 2.953 -21.288 1.00 93.31 209 SER A O 1
ATOM 1693 N N . SER A 1 210 ? 9.673 2.787 -19.750 1.00 95.50 210 SER A N 1
ATOM 1694 C CA . SER A 1 210 ? 10.036 1.397 -20.015 1.00 95.50 210 SER A CA 1
ATOM 1695 C C . SER A 1 210 ? 9.458 0.486 -18.937 1.00 95.50 210 SER A C 1
ATOM 1697 O O . SER A 1 210 ? 9.646 0.716 -17.745 1.00 95.50 210 SER A O 1
ATOM 1699 N N . CYS A 1 211 ? 8.748 -0.549 -19.372 1.00 97.88 211 CYS A N 1
ATOM 1700 C CA . CYS A 1 211 ? 8.124 -1.570 -18.547 1.00 97.88 211 CYS A CA 1
ATOM 1701 C C . CYS A 1 211 ? 8.891 -2.883 -18.692 1.00 97.88 211 CYS A C 1
ATOM 1703 O O . CYS A 1 211 ? 8.906 -3.479 -19.774 1.00 97.88 211 CYS A O 1
ATOM 1705 N N . GLN A 1 212 ? 9.511 -3.336 -17.608 1.00 98.00 212 GLN A N 1
ATOM 1706 C CA . GLN A 1 212 ? 10.350 -4.528 -17.572 1.00 98.00 212 GLN A CA 1
ATOM 1707 C C . GLN A 1 212 ? 9.632 -5.610 -16.763 1.00 98.00 212 GLN A C 1
ATOM 1709 O O . GLN A 1 212 ? 9.562 -5.540 -15.541 1.00 98.00 212 GLN A O 1
ATOM 1714 N N . LEU A 1 213 ? 9.051 -6.595 -17.446 1.00 98.44 213 LEU A N 1
ATOM 1715 C CA . LEU A 1 213 ? 8.257 -7.659 -16.833 1.00 98.44 213 LEU A CA 1
ATOM 1716 C C . LEU A 1 213 ? 9.140 -8.829 -16.391 1.00 98.44 213 LEU A C 1
ATOM 1718 O O . LEU A 1 213 ? 10.031 -9.260 -17.133 1.00 98.44 213 LEU A O 1
ATOM 1722 N N . SER A 1 214 ? 8.844 -9.400 -15.225 1.00 98.12 214 SER A N 1
ATOM 1723 C CA . SER A 1 214 ? 9.580 -10.534 -14.670 1.00 98.12 214 SER A CA 1
ATOM 1724 C C . SER A 1 214 ? 8.659 -11.603 -14.082 1.00 98.12 214 SER A C 1
ATOM 1726 O O . SER A 1 214 ? 7.591 -11.316 -13.543 1.00 98.12 214 SER A O 1
ATOM 1728 N N . GLN A 1 215 ? 9.099 -12.861 -14.162 1.00 96.94 215 GLN A N 1
ATOM 1729 C CA . GLN A 1 215 ? 8.501 -13.980 -13.423 1.00 96.94 215 GLN A CA 1
ATOM 1730 C C . GLN A 1 215 ? 9.032 -14.109 -11.989 1.00 96.94 215 GLN A C 1
ATOM 1732 O O . GLN A 1 215 ? 8.575 -14.961 -11.230 1.00 96.94 215 GLN A O 1
ATOM 1737 N N . TYR A 1 216 ? 10.014 -13.286 -11.625 1.00 96.12 216 TYR A N 1
ATOM 1738 C CA . TYR A 1 216 ? 10.662 -13.291 -10.323 1.00 96.12 216 TYR A CA 1
ATOM 1739 C C . TYR A 1 216 ? 10.158 -12.128 -9.475 1.00 96.12 216 TYR A C 1
ATOM 1741 O O . TYR A 1 216 ? 9.807 -11.075 -9.996 1.00 96.12 216 TYR A O 1
ATOM 1749 N N . ILE A 1 217 ? 10.146 -12.315 -8.162 1.00 95.50 217 ILE A N 1
ATOM 1750 C CA . ILE A 1 217 ? 9.967 -11.255 -7.164 1.00 95.50 217 ILE A CA 1
ATOM 1751 C C . ILE A 1 217 ? 11.309 -10.951 -6.489 1.00 95.50 217 ILE A C 1
ATOM 1753 O O . ILE A 1 217 ? 12.259 -11.731 -6.617 1.00 95.50 217 ILE A O 1
ATOM 1757 N N . ALA A 1 218 ? 11.404 -9.868 -5.720 1.00 93.69 218 ALA A N 1
ATOM 1758 C CA . ALA A 1 218 ? 12.619 -9.468 -5.010 1.00 93.69 218 ALA A CA 1
ATOM 1759 C C . ALA A 1 218 ? 13.188 -10.609 -4.150 1.00 93.69 218 ALA A C 1
ATOM 1761 O O . ALA A 1 218 ? 14.396 -10.835 -4.113 1.00 93.69 218 ALA A O 1
ATOM 1762 N N . ALA A 1 219 ? 12.311 -11.396 -3.519 1.00 92.31 219 ALA A N 1
ATOM 1763 C CA . ALA A 1 219 ? 12.689 -12.574 -2.738 1.00 92.31 219 ALA A CA 1
ATOM 1764 C C . ALA A 1 219 ? 13.405 -13.672 -3.544 1.00 92.31 219 ALA A C 1
ATOM 1766 O O . ALA A 1 219 ? 14.154 -14.453 -2.962 1.00 92.31 219 ALA A O 1
ATOM 1767 N N . ASN A 1 220 ? 13.189 -13.760 -4.859 1.00 92.06 220 ASN A N 1
ATOM 1768 C CA . ASN A 1 220 ? 13.881 -14.729 -5.710 1.00 92.06 220 ASN A CA 1
ATOM 1769 C C . ASN A 1 220 ? 15.293 -14.276 -6.100 1.00 92.06 220 ASN A C 1
ATOM 1771 O O . ASN A 1 220 ? 16.108 -15.119 -6.461 1.00 92.06 220 ASN A O 1
ATOM 1775 N N . VAL A 1 221 ? 15.577 -12.972 -6.038 1.00 91.88 221 VAL A N 1
ATOM 1776 C CA . VAL A 1 221 ? 16.825 -12.361 -6.528 1.00 91.88 221 VAL A CA 1
ATOM 1777 C C . VAL A 1 221 ? 17.538 -11.545 -5.446 1.00 91.88 221 VAL A C 1
ATOM 1779 O O . VAL A 1 221 ? 18.214 -10.565 -5.731 1.00 91.88 221 VAL A O 1
ATOM 1782 N N . TYR A 1 222 ? 17.404 -11.961 -4.184 1.00 88.25 222 TYR A N 1
ATOM 1783 C CA . TYR A 1 222 ? 18.108 -11.386 -3.026 1.00 88.25 222 TYR A CA 1
ATOM 1784 C C . TYR A 1 222 ? 17.797 -9.91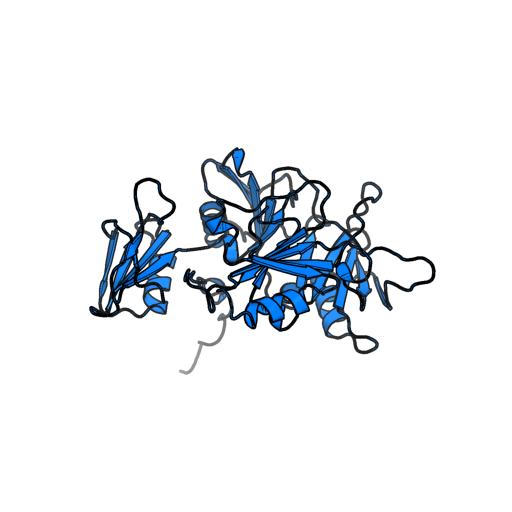3 -2.715 1.00 88.25 222 TYR A C 1
ATOM 1786 O O . TYR A 1 222 ? 18.576 -9.247 -2.033 1.00 88.25 222 TYR A O 1
ATOM 1794 N N . GLY A 1 223 ? 16.650 -9.404 -3.163 1.00 88.94 223 GLY A N 1
ATOM 1795 C CA . GLY A 1 223 ? 16.196 -8.038 -2.918 1.00 88.94 223 GLY A CA 1
ATOM 1796 C C . GLY A 1 223 ? 16.175 -7.170 -4.166 1.00 88.94 223 GLY A C 1
ATOM 1797 O O . GLY A 1 223 ? 16.352 -7.645 -5.287 1.00 88.94 223 GLY A O 1
ATOM 1798 N N . ILE A 1 224 ? 15.968 -5.877 -3.943 1.00 90.56 224 ILE A N 1
ATOM 1799 C CA . ILE A 1 224 ? 15.962 -4.860 -4.991 1.00 90.56 224 ILE A CA 1
ATOM 1800 C C . ILE A 1 224 ? 17.195 -3.973 -4.890 1.00 90.56 224 ILE A C 1
ATOM 1802 O O . ILE A 1 224 ? 17.604 -3.551 -3.807 1.00 90.56 224 ILE A O 1
ATOM 1806 N N . ARG A 1 225 ? 17.787 -3.700 -6.049 1.00 90.25 225 ARG A N 1
ATOM 1807 C CA . ARG A 1 225 ? 18.900 -2.775 -6.207 1.00 90.25 225 ARG A CA 1
ATOM 1808 C C . ARG A 1 225 ? 18.387 -1.344 -6.084 1.00 90.25 225 ARG A C 1
ATOM 1810 O O . ARG A 1 225 ? 17.319 -1.031 -6.608 1.00 90.25 225 ARG A O 1
ATOM 1817 N N . THR A 1 226 ? 19.140 -0.478 -5.408 1.00 87.56 226 THR A N 1
ATOM 1818 C CA . THR A 1 226 ? 18.770 0.940 -5.198 1.00 87.56 226 THR A CA 1
ATOM 1819 C C . THR A 1 226 ? 19.896 1.926 -5.528 1.00 87.56 226 THR A C 1
ATOM 1821 O O . THR A 1 226 ? 19.649 3.130 -5.658 1.00 87.56 226 THR A O 1
ATOM 1824 N N . ASP A 1 227 ? 21.115 1.430 -5.718 1.00 87.38 227 ASP A N 1
ATOM 1825 C CA . ASP A 1 227 ? 22.261 2.134 -6.276 1.00 87.38 227 ASP A CA 1
ATOM 1826 C C . ASP A 1 227 ? 22.078 2.285 -7.789 1.00 87.38 227 ASP A C 1
ATOM 1828 O O . ASP A 1 227 ? 22.259 1.362 -8.584 1.00 87.38 227 ASP A O 1
ATOM 1832 N N . PHE A 1 228 ? 21.654 3.479 -8.182 1.00 86.88 228 PHE A N 1
ATOM 1833 C CA . PHE A 1 228 ? 21.553 3.875 -9.577 1.00 86.88 228 PHE A CA 1
ATOM 1834 C C . PHE A 1 228 ? 22.117 5.275 -9.744 1.00 86.88 228 PHE A C 1
ATOM 1836 O O . PHE A 1 228 ? 22.082 6.073 -8.799 1.00 86.88 228 PHE A O 1
ATOM 1843 N N . ASP A 1 229 ? 22.569 5.573 -10.959 1.00 85.19 229 ASP A N 1
ATOM 1844 C CA . ASP A 1 229 ? 23.014 6.908 -11.324 1.00 85.19 229 ASP A CA 1
ATOM 1845 C C . ASP A 1 229 ? 21.907 7.952 -11.090 1.00 85.19 229 ASP A C 1
ATOM 1847 O O . ASP A 1 229 ? 20.710 7.648 -11.210 1.00 85.19 229 ASP A O 1
ATOM 1851 N N . PRO A 1 230 ? 22.279 9.202 -10.758 1.00 79.69 230 PRO A N 1
ATOM 1852 C CA . PRO A 1 230 ? 21.319 10.289 -10.636 1.00 79.69 230 PRO A CA 1
ATOM 1853 C C . PRO A 1 230 ? 20.466 10.421 -11.905 1.00 79.69 230 PRO A C 1
ATOM 1855 O O . PRO A 1 230 ? 20.995 10.562 -13.004 1.00 79.69 230 PRO A O 1
ATOM 1858 N N . GLY A 1 231 ? 19.140 10.398 -11.749 1.00 78.88 231 GLY A N 1
ATOM 1859 C CA . GLY A 1 231 ? 18.189 10.492 -12.861 1.00 78.88 231 GLY A CA 1
ATOM 1860 C C . GLY A 1 231 ? 17.684 9.150 -13.395 1.00 78.88 231 GLY A C 1
ATOM 1861 O O . GLY A 1 231 ? 16.710 9.145 -14.144 1.00 78.88 231 GLY A O 1
ATOM 1862 N N . TYR A 1 232 ? 18.260 8.017 -12.980 1.00 87.38 232 TYR A N 1
ATOM 1863 C CA . TYR A 1 232 ? 17.640 6.713 -13.216 1.00 87.38 232 TYR A CA 1
ATOM 1864 C C . TYR A 1 232 ? 16.534 6.478 -12.180 1.00 87.38 232 TYR A C 1
ATOM 1866 O O . TYR A 1 232 ? 16.761 5.978 -11.072 1.00 87.38 232 TYR A O 1
ATOM 1874 N N . GLU A 1 233 ? 15.329 6.915 -12.542 1.00 89.12 233 GLU A N 1
ATOM 1875 C CA . GLU A 1 233 ? 14.128 6.771 -11.727 1.00 89.12 233 GLU A CA 1
ATOM 1876 C C . GLU A 1 233 ? 13.377 5.506 -12.135 1.00 89.12 233 GLU A C 1
ATOM 1878 O O . GLU A 1 233 ? 12.765 5.432 -13.205 1.00 89.12 233 GLU A O 1
ATOM 1883 N N . VAL A 1 234 ? 13.445 4.504 -11.262 1.00 93.44 234 VAL A N 1
ATOM 1884 C CA . VAL A 1 234 ? 12.823 3.194 -11.438 1.00 93.44 234 VAL A CA 1
ATOM 1885 C C . VAL A 1 234 ? 12.071 2.806 -10.174 1.00 93.44 234 VAL A C 1
ATOM 1887 O O . VAL A 1 234 ? 12.522 3.100 -9.062 1.00 93.44 234 VAL A O 1
ATOM 1890 N N . MET A 1 235 ? 10.920 2.162 -10.340 1.00 93.81 235 MET A N 1
ATOM 1891 C CA . MET A 1 235 ? 10.140 1.628 -9.229 1.00 93.81 235 MET A CA 1
ATOM 1892 C C . MET A 1 235 ? 9.754 0.176 -9.454 1.00 93.81 235 MET A C 1
ATOM 1894 O O . MET A 1 235 ? 9.410 -0.209 -10.574 1.00 93.81 235 MET A O 1
ATOM 1898 N N . HIS A 1 236 ? 9.766 -0.577 -8.355 1.00 95.75 236 HIS A N 1
ATOM 1899 C CA . HIS A 1 236 ? 9.499 -2.007 -8.336 1.00 95.75 236 HIS A CA 1
ATOM 1900 C C . HIS A 1 236 ? 8.081 -2.314 -7.852 1.00 95.75 236 HIS A C 1
ATOM 1902 O O . HIS A 1 236 ? 7.643 -1.809 -6.810 1.00 95.75 236 HIS A O 1
ATOM 1908 N N . TYR A 1 237 ? 7.384 -3.183 -8.584 1.00 96.75 237 TYR A N 1
ATOM 1909 C CA . TYR A 1 237 ? 6.021 -3.609 -8.286 1.00 96.75 237 TYR A CA 1
ATOM 1910 C C . TYR A 1 237 ? 5.895 -5.132 -8.320 1.00 96.75 237 TYR A C 1
ATOM 1912 O O . TYR A 1 237 ? 6.226 -5.748 -9.328 1.00 96.75 237 TYR A O 1
ATOM 1920 N N . GLU A 1 238 ? 5.333 -5.748 -7.278 1.00 97.75 238 GLU A N 1
ATOM 1921 C CA . GLU A 1 238 ? 5.070 -7.201 -7.250 1.00 97.75 238 GLU A CA 1
ATOM 1922 C C . GLU A 1 238 ? 3.578 -7.499 -7.187 1.00 97.75 238 GLU A C 1
ATOM 1924 O O . GLU A 1 238 ? 2.825 -6.814 -6.496 1.00 97.75 238 GLU A O 1
ATOM 1929 N N . LEU A 1 239 ? 3.141 -8.538 -7.894 1.00 97.50 239 LEU A N 1
ATOM 1930 C CA . LEU A 1 239 ? 1.752 -8.969 -7.915 1.00 97.50 239 LEU A CA 1
ATOM 1931 C C . LEU A 1 239 ? 1.326 -9.472 -6.528 1.00 97.50 239 LEU A C 1
ATOM 1933 O O . LEU A 1 239 ? 1.996 -10.295 -5.906 1.00 97.50 239 LEU A O 1
ATOM 1937 N N . ILE A 1 240 ? 0.175 -9.001 -6.053 1.00 95.94 240 ILE A N 1
ATOM 1938 C CA . ILE A 1 240 ? -0.423 -9.450 -4.796 1.00 95.94 240 ILE A CA 1
ATOM 1939 C C . ILE A 1 240 ? -0.973 -10.863 -5.004 1.00 95.94 240 ILE A C 1
ATOM 1941 O O . ILE A 1 240 ? -1.911 -11.065 -5.783 1.00 95.94 240 ILE A O 1
ATOM 1945 N N . GLY A 1 241 ? -0.387 -11.826 -4.293 1.00 94.50 241 GLY A N 1
ATOM 1946 C CA . GLY A 1 241 ? -0.857 -13.207 -4.250 1.00 94.50 241 GLY A CA 1
ATOM 1947 C C . GLY A 1 241 ? -2.196 -13.372 -3.524 1.00 94.50 241 GLY A C 1
ATOM 1948 O O . GLY A 1 241 ? -2.745 -12.433 -2.939 1.00 94.50 241 GLY A O 1
ATOM 1949 N N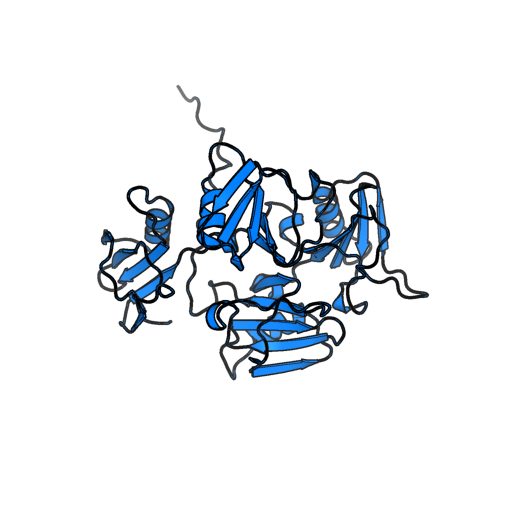 . GLU A 1 242 ? -2.740 -14.585 -3.579 1.00 93.44 242 GLU A N 1
ATOM 1950 C CA . GLU A 1 242 ? -4.038 -14.928 -2.995 1.00 93.44 242 GLU A CA 1
ATOM 1951 C C . GLU A 1 242 ? -4.058 -14.666 -1.485 1.00 93.44 242 GLU A C 1
ATOM 1953 O O . GLU A 1 242 ? -4.943 -13.968 -0.982 1.00 93.44 242 GLU A O 1
ATOM 1958 N N . PHE A 1 243 ? -3.058 -15.178 -0.767 1.00 95.12 243 PHE A N 1
ATOM 1959 C CA . PHE A 1 243 ? -2.966 -15.050 0.683 1.00 95.12 243 PHE A CA 1
ATOM 1960 C C . PHE A 1 243 ? -2.494 -13.655 1.096 1.00 95.12 243 PHE A C 1
ATOM 1962 O O . PHE A 1 243 ? -3.000 -13.100 2.073 1.00 95.12 243 PHE A O 1
ATOM 1969 N N . LEU A 1 244 ? -1.581 -13.038 0.339 1.00 94.69 244 LEU A N 1
ATOM 1970 C CA . LEU A 1 244 ? -1.156 -11.655 0.578 1.00 94.69 244 LEU A CA 1
ATOM 1971 C C . LEU A 1 244 ? -2.299 -10.645 0.457 1.00 94.69 244 LEU A C 1
ATOM 1973 O O . LEU A 1 244 ? -2.263 -9.604 1.114 1.00 94.69 244 LEU A O 1
ATOM 1977 N N . ASN A 1 245 ? -3.351 -10.947 -0.308 1.00 92.56 245 ASN A N 1
ATOM 1978 C CA . ASN A 1 245 ? -4.515 -10.072 -0.410 1.00 92.56 245 ASN A CA 1
ATOM 1979 C C . ASN A 1 245 ? -5.269 -9.903 0.924 1.00 92.56 245 ASN A C 1
ATOM 1981 O O . ASN A 1 245 ? -6.065 -8.973 1.063 1.00 92.56 245 ASN A O 1
ATOM 1985 N N . TYR A 1 246 ? -5.006 -10.730 1.935 1.00 91.12 246 TYR A N 1
ATOM 1986 C CA . TYR A 1 246 ? -5.549 -10.552 3.284 1.00 91.12 246 TYR A CA 1
ATOM 1987 C C . TYR A 1 246 ? -4.730 -9.601 4.159 1.00 91.12 246 TYR A C 1
ATOM 1989 O O . TYR A 1 246 ? -5.110 -9.369 5.303 1.00 91.12 246 TYR A O 1
ATOM 1997 N N . PHE A 1 247 ? -3.654 -9.009 3.637 1.00 92.62 247 PHE A N 1
ATOM 1998 C CA . PHE A 1 247 ? -2.745 -8.155 4.394 1.00 92.62 247 PHE A CA 1
ATOM 1999 C C . PHE A 1 247 ? -2.611 -6.763 3.766 1.00 92.62 247 PHE A C 1
ATOM 2001 O O . PHE A 1 247 ? -2.810 -6.555 2.567 1.00 92.62 247 PHE A O 1
ATOM 2008 N N . TYR A 1 248 ? -2.287 -5.781 4.596 1.00 90.44 248 TYR A N 1
ATOM 2009 C CA . TYR A 1 248 ? -1.789 -4.484 4.177 1.00 90.44 248 TYR A CA 1
ATOM 2010 C C . TYR A 1 248 ? -0.264 -4.514 4.183 1.00 90.44 248 TYR A C 1
ATOM 2012 O O . TYR A 1 248 ? 0.323 -4.627 5.263 1.00 90.44 248 TYR A O 1
ATOM 2020 N N . PRO A 1 249 ? 0.381 -4.388 3.016 1.00 92.62 249 PRO A N 1
ATOM 2021 C CA . PRO A 1 249 ? 1.825 -4.286 2.950 1.00 92.62 249 PRO A CA 1
ATOM 2022 C C . PRO A 1 249 ? 2.275 -2.879 3.341 1.00 92.62 249 PRO A C 1
ATOM 2024 O O . PRO A 1 249 ? 1.684 -1.879 2.931 1.00 92.62 249 PRO A O 1
ATOM 2027 N N . THR A 1 250 ? 3.353 -2.807 4.109 1.00 91.19 250 THR A N 1
ATOM 2028 C CA . THR A 1 250 ? 4.137 -1.597 4.332 1.00 91.19 250 THR A CA 1
ATOM 2029 C C . THR A 1 250 ? 5.598 -1.923 4.017 1.00 91.19 250 THR A C 1
ATOM 2031 O O . THR A 1 250 ? 6.291 -2.524 4.844 1.00 91.19 250 THR A O 1
ATOM 2034 N N . PRO A 1 251 ? 6.067 -1.578 2.806 1.00 90.19 251 PRO A N 1
ATOM 2035 C CA . PRO A 1 251 ? 7.464 -1.730 2.414 1.00 90.19 251 PRO A CA 1
ATOM 2036 C C . PRO A 1 251 ? 8.421 -1.041 3.392 1.00 90.19 251 PRO A C 1
ATOM 2038 O O . PRO A 1 251 ? 8.061 -0.042 4.003 1.00 90.19 251 PRO A O 1
ATOM 2041 N N . TYR A 1 252 ? 9.649 -1.549 3.504 1.00 88.38 252 TYR A N 1
ATOM 2042 C CA . TYR A 1 252 ? 10.736 -1.020 4.356 1.00 88.38 252 TYR A CA 1
ATOM 2043 C C . TYR A 1 252 ? 10.349 -0.710 5.801 1.00 88.38 252 TYR A C 1
ATOM 2045 O O . TYR A 1 252 ? 10.789 0.286 6.378 1.00 88.38 252 TYR A O 1
ATOM 2053 N N . ALA A 1 253 ? 9.499 -1.549 6.374 1.00 90.19 253 ALA A N 1
ATOM 2054 C CA . ALA A 1 253 ? 8.979 -1.374 7.712 1.00 90.19 253 ALA A CA 1
ATOM 2055 C C . ALA A 1 253 ? 8.953 -2.712 8.454 1.00 90.19 253 ALA A C 1
ATOM 2057 O O . ALA A 1 253 ? 8.883 -3.769 7.826 1.00 90.19 253 ALA A O 1
ATOM 2058 N N . SER A 1 254 ? 9.011 -2.658 9.781 1.00 92.50 254 SER A N 1
ATOM 2059 C CA . SER A 1 254 ? 8.941 -3.828 10.655 1.00 92.50 254 SER A CA 1
ATOM 2060 C C . SER A 1 254 ? 8.407 -3.487 12.048 1.00 92.50 254 SER A C 1
ATOM 2062 O O . SER A 1 254 ? 8.301 -2.314 12.426 1.00 92.50 254 SER A O 1
ATOM 2064 N N . VAL A 1 255 ? 8.104 -4.523 12.827 1.00 89.00 255 VAL A N 1
ATOM 2065 C CA . VAL A 1 255 ? 7.845 -4.468 14.269 1.00 89.00 255 VAL A CA 1
ATOM 2066 C C . VAL A 1 255 ? 8.984 -5.202 14.999 1.00 89.00 255 VAL A C 1
ATOM 2068 O O . VAL A 1 255 ? 8.942 -6.419 15.187 1.00 89.00 255 VAL A O 1
ATOM 2071 N N . PRO A 1 256 ? 10.040 -4.490 15.438 1.00 82.25 256 PRO A N 1
ATOM 2072 C CA . PRO A 1 256 ? 11.250 -5.128 15.951 1.00 82.25 256 PRO A CA 1
ATOM 2073 C C . PRO A 1 256 ? 11.018 -5.959 17.220 1.00 82.25 256 PRO A C 1
ATOM 2075 O O . PRO A 1 256 ? 10.401 -5.499 18.179 1.00 82.25 256 PRO A O 1
ATOM 2078 N N . GLY A 1 257 ? 11.602 -7.162 17.263 1.00 76.75 257 GLY A N 1
ATOM 2079 C CA . GLY A 1 257 ? 11.723 -7.970 18.486 1.00 76.75 257 GLY A CA 1
ATOM 2080 C C . GLY A 1 257 ? 10.419 -8.578 19.017 1.00 76.75 257 GLY A C 1
ATOM 2081 O O . GLY A 1 257 ? 10.402 -9.077 20.141 1.00 76.75 257 GLY A O 1
ATOM 2082 N N . ARG A 1 258 ? 9.333 -8.549 18.238 1.00 76.44 258 ARG A N 1
ATOM 2083 C CA . ARG A 1 258 ? 8.007 -9.060 18.623 1.00 76.44 258 ARG A CA 1
ATOM 2084 C C . ARG A 1 258 ? 7.589 -10.235 17.737 1.00 76.44 258 ARG A C 1
ATOM 2086 O O . ARG A 1 258 ? 6.552 -10.177 17.089 1.00 76.44 258 ARG A O 1
ATOM 2093 N N . ASN A 1 259 ? 8.400 -11.290 17.697 1.00 85.88 259 ASN A N 1
ATOM 2094 C CA . ASN A 1 259 ? 8.179 -12.431 16.802 1.00 85.88 259 ASN A CA 1
ATOM 2095 C C . ASN A 1 259 ? 7.766 -13.667 17.604 1.00 85.88 259 ASN A C 1
ATOM 2097 O O . ASN A 1 259 ? 8.546 -14.147 18.426 1.00 85.88 259 ASN A O 1
ATOM 2101 N N . ASP A 1 260 ? 6.581 -14.205 17.332 1.00 92.62 260 ASP A N 1
ATOM 2102 C CA . ASP A 1 260 ? 6.075 -15.431 17.962 1.00 92.62 260 ASP A CA 1
ATOM 2103 C C . ASP A 1 260 ? 6.560 -16.687 17.228 1.00 92.62 260 ASP A C 1
ATOM 2105 O O . ASP A 1 260 ? 6.777 -17.738 17.836 1.00 92.62 260 ASP A O 1
ATOM 2109 N N . ARG A 1 261 ? 6.764 -16.591 15.907 1.00 95.81 261 ARG A N 1
ATOM 2110 C CA . ARG A 1 261 ? 7.244 -17.704 15.078 1.00 95.81 261 ARG A CA 1
ATOM 2111 C C . ARG A 1 261 ? 8.132 -17.225 13.938 1.00 95.81 261 ARG A C 1
ATOM 2113 O O . ARG A 1 261 ? 7.806 -16.268 13.248 1.00 95.81 261 ARG A O 1
ATOM 2120 N N . THR A 1 262 ? 9.228 -17.945 13.705 1.00 96.44 262 THR A N 1
ATOM 2121 C CA . THR A 1 262 ? 10.187 -17.654 12.630 1.00 96.44 262 THR A CA 1
ATOM 2122 C C . THR A 1 262 ? 10.205 -18.787 11.611 1.00 96.44 262 THR A C 1
ATOM 2124 O O . THR A 1 262 ? 10.439 -19.942 11.962 1.00 96.44 262 THR A O 1
ATOM 2127 N N . LEU A 1 263 ? 10.010 -18.449 10.341 1.00 96.25 263 LEU A N 1
ATOM 2128 C CA . LEU A 1 263 ? 10.151 -19.330 9.186 1.00 96.25 263 LEU A CA 1
ATOM 2129 C C . LEU A 1 263 ? 11.302 -18.810 8.319 1.00 96.25 263 LEU A C 1
ATOM 2131 O O . LEU A 1 263 ? 11.511 -17.606 8.223 1.00 96.25 263 LEU A O 1
ATOM 2135 N N . ARG A 1 264 ? 12.060 -19.698 7.679 1.00 95.12 264 ARG A N 1
ATOM 2136 C CA . ARG A 1 264 ? 13.203 -19.325 6.828 1.00 95.12 264 ARG A CA 1
ATOM 2137 C C . ARG A 1 264 ? 13.051 -19.928 5.443 1.00 95.12 264 ARG A C 1
ATOM 2139 O O . ARG A 1 264 ? 12.457 -20.997 5.317 1.00 95.12 264 ARG A O 1
ATOM 2146 N N . LYS A 1 265 ? 13.651 -19.284 4.438 1.00 92.75 265 LYS A N 1
ATOM 2147 C CA . LYS A 1 265 ? 13.609 -19.710 3.029 1.00 92.75 265 LYS A CA 1
ATOM 2148 C C . LYS A 1 265 ? 12.176 -19.859 2.504 1.00 92.75 265 LYS A C 1
ATOM 2150 O O . LYS A 1 265 ? 11.858 -20.810 1.794 1.00 92.75 265 LYS A O 1
ATOM 2155 N N . VAL A 1 266 ? 11.303 -18.935 2.890 1.00 95.31 266 VAL A N 1
ATOM 2156 C CA . VAL A 1 266 ? 9.908 -18.875 2.435 1.00 95.31 266 VAL A CA 1
ATOM 2157 C C . VAL A 1 266 ? 9.673 -17.583 1.666 1.00 95.31 266 VAL A C 1
ATOM 2159 O O . VAL A 1 266 ? 10.439 -16.644 1.818 1.00 95.31 266 VAL A O 1
ATOM 2162 N N . THR A 1 267 ? 8.623 -17.527 0.849 1.00 95.19 267 THR A N 1
ATOM 2163 C CA . THR A 1 267 ? 8.187 -16.298 0.165 1.00 95.19 267 THR A CA 1
ATOM 2164 C C . THR A 1 267 ? 7.200 -15.503 1.032 1.00 95.19 267 THR A C 1
ATOM 2166 O O . THR A 1 267 ? 6.610 -16.082 1.954 1.00 95.19 267 THR A O 1
ATOM 2169 N N . PRO A 1 268 ? 6.929 -14.217 0.725 1.00 96.25 268 PRO A N 1
ATOM 2170 C CA . PRO A 1 268 ? 5.890 -13.451 1.419 1.00 96.25 268 PRO A CA 1
ATOM 2171 C C . PRO A 1 268 ? 4.508 -14.116 1.336 1.00 96.25 268 PRO A C 1
ATOM 2173 O O . PRO A 1 268 ? 3.791 -14.178 2.328 1.00 96.25 268 PRO A O 1
ATOM 2176 N N . GLU A 1 269 ? 4.170 -14.713 0.190 1.00 96.38 269 GLU A N 1
ATOM 2177 C CA . GLU A 1 269 ? 2.921 -15.466 0.005 1.00 96.38 269 GLU A CA 1
ATOM 2178 C C . GLU A 1 269 ? 2.834 -16.688 0.933 1.00 96.38 269 GLU A C 1
ATOM 2180 O O . GLU A 1 269 ? 1.806 -16.952 1.559 1.00 96.38 269 GLU A O 1
ATOM 2185 N N . THR A 1 270 ? 3.945 -17.412 1.094 1.00 97.12 270 THR A N 1
ATOM 2186 C CA . THR A 1 270 ? 4.018 -18.535 2.038 1.00 97.12 270 THR A CA 1
ATOM 2187 C C . THR A 1 270 ? 3.878 -18.055 3.482 1.00 97.12 270 THR A C 1
ATOM 2189 O O . THR A 1 270 ? 3.225 -18.725 4.283 1.00 97.12 270 THR A O 1
ATOM 2192 N N . CYS A 1 271 ? 4.462 -16.902 3.811 1.00 97.31 271 CYS A N 1
ATOM 2193 C CA . CYS A 1 271 ? 4.353 -16.279 5.127 1.00 97.31 271 CYS A CA 1
ATOM 2194 C C . CYS A 1 271 ? 2.900 -15.891 5.444 1.00 97.31 271 CYS A C 1
ATOM 2196 O O . CYS A 1 271 ? 2.374 -16.288 6.483 1.00 97.31 271 CYS A O 1
ATOM 2198 N N . ALA A 1 272 ? 2.220 -15.231 4.502 1.00 97.38 272 ALA A N 1
ATOM 2199 C CA . ALA A 1 272 ? 0.810 -14.867 4.610 1.00 97.38 272 ALA A CA 1
ATOM 2200 C C . ALA A 1 272 ? -0.080 -16.092 4.851 1.00 97.38 272 ALA A C 1
ATOM 2202 O O . ALA A 1 272 ? -0.866 -16.114 5.798 1.00 97.38 272 ALA A O 1
ATOM 2203 N N . ARG A 1 273 ? 0.102 -17.157 4.062 1.00 97.12 273 ARG A N 1
ATOM 2204 C CA . ARG A 1 273 ? -0.621 -18.419 4.260 1.00 97.12 273 ARG A CA 1
ATOM 2205 C C . ARG A 1 273 ? -0.359 -19.019 5.642 1.00 97.12 273 ARG A C 1
ATOM 2207 O O . ARG A 1 273 ? -1.294 -19.438 6.312 1.00 97.12 273 ARG A O 1
ATOM 2214 N N . LYS A 1 274 ? 0.902 -19.057 6.086 1.00 97.62 274 LYS A N 1
ATOM 2215 C CA . LYS A 1 274 ? 1.264 -19.611 7.399 1.00 97.62 274 LYS A CA 1
ATOM 2216 C C . LYS A 1 274 ? 0.723 -18.794 8.566 1.00 97.62 274 LYS A C 1
ATOM 2218 O O . LYS A 1 274 ? 0.345 -19.394 9.560 1.00 97.62 274 LYS A O 1
ATOM 2223 N N . CYS A 1 275 ? 0.621 -17.477 8.420 1.00 95.88 275 CYS A N 1
ATOM 2224 C CA . CYS A 1 275 ? -0.061 -16.619 9.383 1.00 95.88 275 CYS A CA 1
ATOM 2225 C C . CYS A 1 275 ? -1.560 -16.951 9.472 1.00 95.88 275 CYS A C 1
ATOM 2227 O O . CYS A 1 275 ? -2.091 -17.109 10.564 1.00 95.88 275 CYS A O 1
ATOM 2229 N N . LEU A 1 276 ? -2.239 -17.121 8.332 1.00 93.44 276 LEU A N 1
ATOM 2230 C CA . LEU A 1 276 ? -3.671 -17.458 8.284 1.00 93.44 276 LEU A CA 1
ATOM 2231 C C . LEU A 1 276 ? -3.981 -18.871 8.814 1.00 93.44 276 LEU A C 1
ATOM 2233 O O . LEU A 1 276 ? -5.058 -19.106 9.353 1.00 93.44 276 LEU A O 1
ATOM 2237 N N . GLU A 1 277 ? -3.051 -19.812 8.645 1.00 94.38 277 GLU A N 1
ATOM 2238 C CA . GLU A 1 277 ? -3.152 -21.194 9.137 1.00 94.38 277 GLU A CA 1
ATOM 2239 C C . GLU A 1 277 ? -2.701 -21.360 10.600 1.00 94.38 277 GLU A C 1
ATOM 2241 O O . GLU A 1 277 ? -2.779 -22.473 11.128 1.00 94.38 277 GLU A O 1
ATOM 2246 N N . GLU A 1 278 ? -2.184 -20.305 11.236 1.00 93.88 278 GLU A N 1
ATOM 2247 C CA . GLU A 1 278 ? -1.611 -20.375 12.579 1.00 93.88 278 GLU A CA 1
ATOM 2248 C C . GLU A 1 278 ? -2.678 -20.718 13.627 1.00 93.88 278 GLU A C 1
ATOM 2250 O O . GLU A 1 278 ? -3.784 -20.176 13.617 1.00 93.88 278 GLU A O 1
ATOM 2255 N N . LYS A 1 279 ? -2.342 -21.636 14.538 1.00 90.38 279 LYS A N 1
ATOM 2256 C CA . LYS A 1 279 ? -3.267 -22.146 15.565 1.00 90.38 279 LYS A CA 1
ATOM 2257 C C . LYS A 1 279 ? -2.771 -21.924 16.984 1.00 90.38 279 LYS A C 1
ATOM 2259 O O . LYS A 1 279 ? -3.591 -21.906 17.897 1.00 90.38 279 LYS A O 1
ATOM 2264 N N . ASP A 1 280 ? -1.464 -21.755 17.169 1.00 91.81 280 ASP A N 1
ATOM 2265 C CA . ASP A 1 280 ? -0.878 -21.632 18.505 1.00 91.81 280 ASP A CA 1
ATOM 2266 C C . ASP A 1 280 ? -1.045 -20.214 19.071 1.00 91.81 280 ASP A C 1
ATOM 2268 O O . ASP A 1 280 ? -1.064 -20.019 20.285 1.00 91.81 280 ASP A O 1
ATOM 2272 N N . PHE A 1 281 ? -1.214 -19.223 18.195 1.00 89.50 281 PHE A N 1
ATOM 2273 C CA . PHE A 1 281 ? -1.546 -17.845 18.542 1.00 89.50 281 PHE A CA 1
ATOM 2274 C C . PHE A 1 281 ? -2.356 -17.196 17.416 1.00 89.50 281 PHE A C 1
ATOM 2276 O O . PHE A 1 281 ? -2.357 -17.655 16.276 1.00 89.50 281 PHE A O 1
ATOM 2283 N N . VAL A 1 282 ? -3.042 -16.093 17.720 1.00 87.06 282 VAL A N 1
ATOM 2284 C CA . VAL A 1 282 ? -3.744 -15.313 16.693 1.00 87.06 282 VAL A CA 1
ATOM 2285 C C . VAL A 1 282 ? -2.715 -14.470 15.947 1.00 87.06 282 VAL A C 1
ATOM 2287 O O . VAL A 1 282 ? -2.349 -13.389 16.404 1.00 87.06 282 VAL A O 1
ATOM 2290 N N . CYS A 1 283 ? -2.227 -14.966 14.811 1.00 91.75 283 CYS A N 1
ATOM 2291 C CA . CYS A 1 283 ? -1.326 -14.198 13.962 1.00 91.75 283 CYS A CA 1
ATOM 2292 C C . CYS A 1 283 ? -2.059 -12.978 13.387 1.00 91.75 283 CYS A C 1
ATOM 2294 O O . CYS A 1 283 ? -3.096 -13.106 12.737 1.00 91.75 283 CYS A O 1
ATOM 2296 N N . ARG A 1 284 ? -1.529 -11.782 13.651 1.00 90.38 284 ARG A N 1
ATOM 2297 C CA . ARG A 1 284 ? -2.099 -10.492 13.224 1.00 90.38 284 ARG A CA 1
ATOM 2298 C C . ARG A 1 284 ? -1.194 -9.754 12.246 1.00 90.38 284 ARG A C 1
ATOM 2300 O O . ARG A 1 284 ? -1.675 -8.887 11.519 1.00 90.38 284 ARG A O 1
ATOM 2307 N N . SER A 1 285 ? 0.091 -10.083 12.204 1.00 94.50 285 SER A N 1
ATOM 2308 C CA . SER A 1 285 ? 1.030 -9.506 11.251 1.00 94.50 285 SER A CA 1
ATOM 2309 C C . SER A 1 285 ? 2.226 -10.424 11.005 1.00 94.50 285 SER A C 1
ATOM 2311 O O . SER A 1 285 ? 2.406 -11.438 11.686 1.00 94.50 285 SER A O 1
ATOM 2313 N N . PHE A 1 286 ? 3.052 -10.064 10.029 1.00 96.25 286 PHE A N 1
ATOM 2314 C CA . PHE A 1 286 ? 4.383 -10.625 9.889 1.00 96.25 286 PHE A CA 1
ATOM 2315 C C . PHE A 1 286 ? 5.376 -9.626 9.298 1.00 96.25 286 PHE A C 1
ATOM 2317 O O . PHE A 1 286 ? 5.011 -8.788 8.472 1.00 96.25 286 PHE A O 1
ATOM 2324 N N . ASP A 1 287 ? 6.646 -9.774 9.668 1.00 95.75 287 ASP A N 1
ATOM 2325 C CA . ASP A 1 287 ? 7.763 -9.096 9.015 1.00 95.75 287 ASP A CA 1
ATOM 2326 C C . ASP A 1 287 ? 8.495 -10.066 8.091 1.00 95.75 287 ASP A C 1
ATOM 2328 O O . ASP A 1 287 ? 8.832 -11.190 8.470 1.00 95.75 287 ASP A O 1
ATOM 2332 N N . TYR A 1 288 ? 8.767 -9.628 6.868 1.00 95.19 288 TYR A N 1
ATOM 2333 C CA . TYR A 1 288 ? 9.468 -10.414 5.865 1.00 95.19 288 TYR A CA 1
ATOM 2334 C C . TYR A 1 288 ? 10.819 -9.790 5.528 1.00 95.19 288 TYR A C 1
ATOM 2336 O O . TYR A 1 288 ? 10.879 -8.705 4.957 1.00 95.19 288 TYR A O 1
ATOM 2344 N N . GLN A 1 289 ? 11.904 -10.482 5.864 1.00 93.19 289 GLN A N 1
ATOM 2345 C CA . GLN A 1 289 ? 13.274 -10.095 5.538 1.00 93.19 289 GLN A CA 1
ATOM 2346 C C . GLN A 1 289 ? 13.678 -10.732 4.208 1.00 93.19 289 GLN A C 1
ATOM 2348 O O . GLN A 1 289 ? 13.795 -11.958 4.105 1.00 93.19 289 GLN A O 1
ATOM 2353 N N . ILE A 1 290 ? 13.906 -9.902 3.190 1.00 89.88 290 ILE A N 1
ATOM 2354 C CA . ILE A 1 290 ? 14.024 -10.370 1.807 1.00 89.88 290 ILE A CA 1
ATOM 2355 C C . ILE A 1 290 ? 15.283 -11.204 1.579 1.00 89.88 290 ILE A C 1
ATOM 2357 O O . ILE A 1 290 ? 15.190 -12.286 1.008 1.00 89.88 290 ILE A O 1
ATOM 2361 N N . THR A 1 291 ? 16.446 -10.727 2.033 1.00 85.44 291 THR A N 1
ATOM 2362 C CA . THR A 1 291 ? 17.752 -11.334 1.718 1.00 85.44 291 THR A CA 1
ATOM 2363 C C . THR A 1 291 ? 17.855 -12.789 2.180 1.00 85.44 291 THR A C 1
ATOM 2365 O O . THR A 1 291 ? 18.413 -13.624 1.475 1.00 85.44 291 THR A O 1
ATOM 2368 N N . GLU A 1 292 ? 17.291 -13.109 3.347 1.00 86.81 292 GLU A N 1
ATOM 2369 C CA . GLU A 1 292 ? 17.313 -14.463 3.915 1.00 86.81 292 GLU A CA 1
ATOM 2370 C C . GLU A 1 292 ? 16.048 -15.283 3.598 1.00 86.81 292 GLU A C 1
ATOM 2372 O O . GLU A 1 292 ? 15.990 -16.483 3.892 1.00 86.81 292 GLU A O 1
ATOM 2377 N N . GLY A 1 293 ? 15.006 -14.644 3.053 1.00 91.38 293 GLY A N 1
ATOM 2378 C CA . GLY A 1 293 ? 13.660 -15.215 2.988 1.00 91.38 293 GLY A CA 1
ATOM 2379 C C . GLY A 1 293 ? 13.123 -15.578 4.375 1.00 91.38 293 GLY A C 1
ATOM 2380 O O . GLY A 1 293 ? 12.533 -16.648 4.558 1.00 91.38 293 GLY A O 1
ATOM 2381 N N . THR A 1 294 ? 13.408 -14.736 5.374 1.00 94.69 294 THR A N 1
ATOM 2382 C CA . THR A 1 294 ? 13.009 -14.958 6.769 1.00 94.69 294 THR A CA 1
ATOM 2383 C C . THR A 1 294 ? 11.667 -14.277 7.026 1.00 94.69 294 THR A C 1
ATOM 2385 O O . THR A 1 294 ? 11.518 -13.074 6.845 1.00 94.69 294 THR A O 1
ATOM 2388 N N . CYS A 1 295 ? 10.688 -15.058 7.460 1.00 96.44 295 CYS A N 1
ATOM 2389 C CA . CYS A 1 295 ? 9.331 -14.648 7.798 1.00 96.44 295 CYS A CA 1
ATOM 2390 C C . CYS A 1 295 ? 9.153 -14.713 9.316 1.00 96.44 295 CYS A C 1
ATOM 2392 O O . CYS A 1 295 ? 9.410 -15.748 9.933 1.00 96.44 295 CYS A O 1
ATOM 2394 N N . LEU A 1 296 ? 8.720 -13.610 9.911 1.00 96.19 296 LEU A N 1
ATOM 2395 C CA . LEU A 1 296 ? 8.575 -13.429 11.348 1.00 96.19 296 LEU A CA 1
ATOM 2396 C C . LEU A 1 296 ? 7.103 -13.160 11.655 1.00 96.19 296 LEU A C 1
ATOM 2398 O O . LEU A 1 296 ? 6.636 -12.039 11.494 1.00 96.19 296 LEU A O 1
ATOM 2402 N N . LEU A 1 297 ? 6.362 -14.195 12.041 1.00 96.62 297 LEU A N 1
ATOM 2403 C CA . LEU A 1 297 ? 4.943 -14.094 12.376 1.00 96.62 297 LEU A CA 1
ATOM 2404 C C . LEU A 1 297 ? 4.760 -13.484 13.768 1.00 96.62 297 LEU A C 1
ATOM 2406 O O . LEU A 1 297 ? 5.525 -13.796 14.687 1.00 96.62 297 LEU A O 1
ATOM 2410 N N . SER A 1 298 ? 3.722 -12.664 13.924 1.00 94.94 298 SER A N 1
ATOM 2411 C CA . SER A 1 298 ? 3.449 -11.940 15.161 1.00 94.94 298 SER A CA 1
ATOM 2412 C C . SER A 1 298 ? 1.955 -11.806 15.468 1.00 94.94 298 SER A C 1
ATOM 2414 O O . SER A 1 298 ? 1.130 -11.595 14.575 1.00 94.94 298 SER A O 1
ATOM 2416 N N . HIS A 1 299 ? 1.596 -11.869 16.750 1.00 89.44 299 HIS A N 1
ATOM 2417 C CA . HIS A 1 299 ? 0.296 -11.435 17.273 1.00 89.44 299 HIS A CA 1
ATOM 2418 C C . HIS A 1 299 ? 0.192 -9.907 17.427 1.00 89.44 299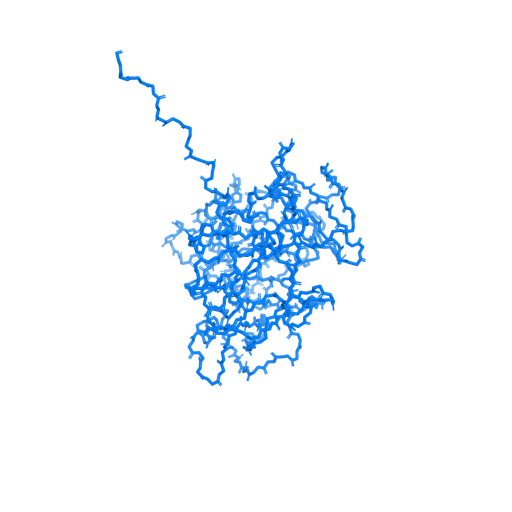 HIS A C 1
ATOM 2420 O O . HIS A 1 299 ? -0.889 -9.384 17.697 1.00 89.44 299 HIS A O 1
ATOM 2426 N N . VAL A 1 300 ? 1.300 -9.184 17.276 1.00 86.69 300 VAL A N 1
ATOM 2427 C CA . VAL A 1 300 ? 1.399 -7.729 17.432 1.00 86.69 300 VAL A CA 1
ATOM 2428 C C . VAL A 1 300 ? 1.330 -7.078 16.053 1.00 86.69 300 VAL A C 1
ATOM 2430 O O . VAL A 1 300 ? 1.936 -7.554 15.100 1.00 86.69 300 VAL A O 1
ATOM 2433 N N . THR A 1 301 ? 0.601 -5.979 15.921 1.00 86.06 301 THR A N 1
ATOM 2434 C CA . THR A 1 301 ? 0.584 -5.121 14.726 1.00 86.06 301 THR A CA 1
ATOM 2435 C C . THR A 1 301 ? 1.473 -3.892 14.920 1.00 86.06 301 THR A C 1
ATOM 2437 O O . THR A 1 301 ? 1.838 -3.552 16.047 1.00 86.06 301 THR A O 1
ATOM 2440 N N . GLY A 1 302 ? 1.765 -3.148 13.847 1.00 82.12 302 GLY A N 1
ATOM 2441 C CA . GLY A 1 302 ? 2.429 -1.845 13.979 1.00 82.12 302 GLY A CA 1
ATOM 2442 C C . GLY A 1 302 ? 1.697 -0.889 14.928 1.00 82.12 302 GLY A C 1
ATOM 2443 O O . GLY A 1 302 ? 2.332 -0.133 15.653 1.00 82.12 302 GLY A O 1
ATOM 2444 N N . SER A 1 303 ? 0.365 -0.964 14.987 1.00 77.19 303 SER A N 1
ATOM 2445 C CA . SER A 1 303 ? -0.443 -0.169 15.917 1.00 77.19 303 SER A CA 1
ATOM 2446 C C . SER A 1 303 ? -0.213 -0.563 17.378 1.00 77.19 303 SER A C 1
ATOM 2448 O O . SER A 1 303 ? -0.010 0.313 18.215 1.00 77.19 303 SER A O 1
ATOM 2450 N N . ASP A 1 304 ? -0.189 -1.867 17.671 1.00 77.62 304 ASP A N 1
ATOM 2451 C CA . ASP A 1 304 ? 0.045 -2.394 19.024 1.00 77.62 304 ASP A CA 1
ATOM 2452 C C . ASP A 1 304 ? 1.467 -2.062 19.528 1.00 77.62 304 ASP A C 1
ATOM 2454 O O . ASP A 1 304 ? 1.693 -1.900 20.726 1.00 77.62 304 ASP A O 1
ATOM 2458 N N . ALA A 1 305 ? 2.433 -1.938 18.611 1.00 81.88 305 ALA A N 1
ATOM 2459 C CA . ALA A 1 305 ? 3.828 -1.619 18.914 1.00 81.88 305 ALA A CA 1
ATOM 2460 C C . ALA A 1 305 ? 4.132 -0.111 19.030 1.00 81.88 305 ALA A C 1
ATOM 2462 O O . ALA A 1 305 ? 5.283 0.259 19.264 1.00 81.88 305 ALA A O 1
ATOM 2463 N N . GLY A 1 306 ? 3.130 0.762 18.873 1.00 76.88 306 GLY A N 1
ATOM 2464 C CA . GLY A 1 306 ? 3.316 2.218 18.895 1.00 76.88 306 GLY A CA 1
ATOM 2465 C C . GLY A 1 306 ? 3.859 2.810 17.589 1.00 76.88 306 GLY A C 1
ATOM 2466 O O . GLY A 1 306 ? 4.298 3.957 17.572 1.00 76.88 306 GLY A O 1
ATOM 2467 N N . GLY A 1 307 ? 3.824 2.049 16.497 1.00 81.25 307 GLY A N 1
ATOM 2468 C CA . GLY A 1 307 ? 4.277 2.446 15.170 1.00 81.25 307 GLY A CA 1
ATOM 2469 C C . GLY A 1 307 ? 5.159 1.389 14.511 1.00 81.25 307 GLY A C 1
ATOM 2470 O O . GLY A 1 307 ? 5.628 0.443 15.142 1.00 81.25 307 GLY A O 1
ATOM 2471 N N . LEU A 1 308 ? 5.394 1.566 13.212 1.00 86.69 308 LEU A N 1
ATOM 2472 C CA . LEU A 1 308 ? 6.335 0.741 12.464 1.00 86.69 308 LEU A CA 1
ATOM 2473 C C . LEU A 1 308 ? 7.724 1.367 12.477 1.00 86.69 308 LEU A C 1
ATOM 2475 O O . LEU A 1 308 ? 7.876 2.565 12.237 1.00 86.69 308 LEU A O 1
ATOM 2479 N N . TYR A 1 309 ? 8.735 0.533 12.678 1.00 87.12 309 TYR A N 1
ATOM 2480 C CA . TYR A 1 309 ? 10.129 0.924 12.549 1.00 87.12 309 TYR A CA 1
ATOM 2481 C C . TYR A 1 309 ? 10.573 0.800 11.093 1.00 87.12 309 TYR A C 1
ATOM 2483 O O . TYR A 1 309 ? 10.276 -0.197 10.442 1.00 87.12 309 TYR A O 1
ATOM 2491 N N . THR A 1 310 ? 11.291 1.795 10.579 1.00 83.12 310 THR A N 1
ATOM 2492 C CA . THR A 1 310 ? 11.857 1.778 9.224 1.00 83.12 310 THR A CA 1
ATOM 2493 C C . THR A 1 310 ? 13.378 1.653 9.327 1.00 83.12 310 THR A C 1
ATOM 2495 O O . THR A 1 310 ? 14.052 2.675 9.488 1.00 83.12 310 THR A O 1
ATOM 2498 N N . PRO A 1 311 ? 13.934 0.430 9.318 1.00 71.12 311 PRO A N 1
ATOM 2499 C CA . PRO A 1 311 ? 15.375 0.240 9.428 1.00 71.12 311 PRO A CA 1
ATOM 2500 C C . PRO A 1 311 ? 16.104 0.800 8.205 1.00 71.12 311 PRO A C 1
ATOM 2502 O O . PRO A 1 311 ? 15.749 0.505 7.063 1.00 71.12 311 PRO A O 1
ATOM 2505 N N . ASP A 1 312 ? 17.176 1.553 8.442 1.00 67.44 312 ASP A N 1
ATOM 2506 C CA . ASP A 1 312 ? 18.082 1.965 7.374 1.00 67.44 312 ASP A CA 1
ATOM 2507 C C . ASP A 1 312 ? 18.825 0.747 6.808 1.00 67.44 312 ASP A C 1
ATOM 2509 O O . ASP A 1 312 ? 19.446 -0.023 7.539 1.00 67.44 312 ASP A O 1
ATOM 2513 N N . GLY A 1 313 ? 18.769 0.574 5.485 1.00 65.38 313 GLY A N 1
ATOM 2514 C CA . GLY A 1 313 ? 19.554 -0.436 4.769 1.00 65.38 313 GLY A CA 1
ATOM 2515 C C . GLY A 1 313 ? 19.088 -1.888 4.930 1.00 65.38 313 GLY A C 1
ATOM 2516 O O . GLY A 1 313 ? 19.719 -2.775 4.362 1.00 65.38 313 GLY A O 1
ATOM 2517 N N . VAL A 1 314 ? 17.991 -2.153 5.647 1.00 70.12 314 VAL A N 1
ATOM 2518 C CA . VAL A 1 314 ? 17.423 -3.505 5.765 1.00 70.12 314 VAL A CA 1
ATOM 2519 C C . VAL A 1 314 ? 16.201 -3.633 4.866 1.00 70.12 314 VAL A C 1
ATOM 2521 O O . VAL A 1 314 ? 15.197 -2.942 5.035 1.00 70.12 314 VAL A O 1
ATOM 2524 N N . ALA A 1 315 ? 16.270 -4.571 3.926 1.00 83.25 315 ALA A N 1
ATOM 2525 C CA . ALA A 1 315 ? 15.164 -4.933 3.053 1.00 83.25 315 ALA A CA 1
ATOM 2526 C C . ALA A 1 315 ? 14.151 -5.811 3.818 1.00 83.25 315 ALA A C 1
ATOM 2528 O O . ALA A 1 315 ? 14.106 -7.030 3.648 1.00 83.25 315 ALA A O 1
ATOM 2529 N N . VAL A 1 316 ? 13.391 -5.191 4.727 1.00 90.31 316 VAL A N 1
ATOM 2530 C CA . VAL A 1 316 ? 12.307 -5.827 5.493 1.00 90.31 316 VAL A CA 1
ATOM 2531 C C . VAL A 1 316 ? 10.964 -5.187 5.167 1.00 90.31 316 VAL A C 1
ATOM 2533 O O . VAL A 1 316 ? 10.877 -3.982 4.931 1.00 90.31 316 VAL A O 1
ATOM 2536 N N . HIS A 1 317 ? 9.908 -5.988 5.120 1.00 92.88 317 HIS A N 1
ATOM 2537 C CA . HIS A 1 317 ? 8.561 -5.547 4.775 1.00 92.88 317 HIS A CA 1
ATOM 2538 C C . HIS A 1 317 ? 7.560 -6.033 5.812 1.00 92.88 317 HIS A C 1
ATOM 2540 O O . HIS A 1 317 ? 7.522 -7.225 6.110 1.00 92.88 317 HIS A O 1
ATOM 2546 N N . HIS A 1 318 ? 6.741 -5.119 6.325 1.00 94.81 318 HIS A N 1
ATOM 2547 C CA . HIS A 1 318 ? 5.703 -5.438 7.293 1.00 94.81 318 HIS A CA 1
ATOM 2548 C C . HIS A 1 318 ? 4.392 -5.723 6.571 1.00 94.81 318 HIS A C 1
ATOM 2550 O O . HIS A 1 318 ? 3.994 -4.978 5.673 1.00 94.81 318 HIS A O 1
ATOM 2556 N N . PHE A 1 319 ? 3.687 -6.761 6.997 1.00 94.94 319 PHE A N 1
ATOM 2557 C CA . PHE A 1 319 ? 2.382 -7.134 6.476 1.00 94.94 319 PHE A CA 1
ATOM 2558 C C . PHE A 1 319 ? 1.414 -7.299 7.634 1.00 94.94 319 PHE A C 1
ATOM 2560 O O . PHE A 1 319 ? 1.574 -8.177 8.475 1.00 94.94 319 PHE A O 1
ATOM 2567 N N . GLU A 1 320 ? 0.377 -6.472 7.664 1.00 92.31 320 GLU A N 1
ATOM 2568 C CA . GLU A 1 320 ? -0.609 -6.480 8.742 1.00 92.31 320 GLU A CA 1
ATOM 2569 C C . GLU A 1 320 ? -1.947 -7.013 8.244 1.00 92.31 320 GLU A C 1
ATOM 2571 O O . GLU A 1 320 ? -2.431 -6.582 7.198 1.00 92.31 320 GLU A O 1
ATOM 2576 N N . MET A 1 321 ? -2.567 -7.933 8.977 1.00 88.50 321 MET A N 1
ATOM 2577 C CA . MET A 1 321 ? -3.822 -8.553 8.564 1.00 88.50 321 MET A CA 1
ATOM 2578 C C . MET A 1 321 ? -4.941 -7.511 8.426 1.00 88.50 321 MET A C 1
ATOM 2580 O O . MET A 1 321 ? -5.102 -6.608 9.251 1.00 88.50 321 MET A O 1
ATOM 2584 N N . LYS A 1 322 ? -5.738 -7.628 7.362 1.00 83.88 322 LYS A N 1
ATOM 2585 C CA . LYS A 1 322 ? -6.877 -6.746 7.119 1.00 83.88 322 LYS A CA 1
ATOM 2586 C C . LYS A 1 322 ? -7.972 -6.985 8.183 1.00 83.88 322 LYS A C 1
ATOM 2588 O O . LYS A 1 322 ? -8.272 -8.131 8.512 1.00 83.88 322 LYS A O 1
ATOM 2593 N N . PRO A 1 323 ? -8.638 -5.919 8.663 1.00 63.41 323 PRO A N 1
ATOM 2594 C CA . PRO A 1 323 ? -9.606 -5.945 9.761 1.00 63.41 323 PRO A CA 1
ATOM 2595 C C . PRO A 1 323 ? -10.799 -6.886 9.591 1.00 63.41 323 PRO A C 1
ATOM 2597 O O . PRO A 1 323 ? -11.412 -7.261 10.581 1.00 63.41 323 PRO A O 1
ATOM 2600 N N . SER A 1 324 ? -11.131 -7.305 8.365 1.00 52.09 324 SER A N 1
ATOM 2601 C CA . SER A 1 324 ? -12.167 -8.321 8.133 1.00 52.09 324 SER A CA 1
ATOM 2602 C C . SER A 1 324 ? -11.828 -9.690 8.747 1.00 52.09 324 SER A C 1
ATOM 2604 O O . SER A 1 324 ? -12.681 -10.571 8.742 1.00 52.09 324 SER A O 1
ATOM 2606 N N . LEU A 1 325 ? -10.603 -9.864 9.264 1.00 44.41 325 LEU A N 1
ATOM 2607 C CA . LEU A 1 325 ? -10.089 -11.079 9.899 1.00 44.41 325 LEU A CA 1
ATOM 2608 C C . LEU A 1 325 ? -9.413 -10.827 11.272 1.00 44.41 325 LEU A C 1
ATOM 2610 O O . LEU A 1 325 ? -8.870 -11.760 11.855 1.00 44.41 325 LEU A O 1
ATOM 2614 N N . GLY A 1 326 ? -9.444 -9.595 11.810 1.00 35.66 326 GLY A N 1
ATOM 2615 C CA . GLY A 1 326 ? -8.755 -9.200 13.054 1.00 35.66 326 GLY A CA 1
ATOM 2616 C C . GLY A 1 326 ? -9.683 -8.740 14.192 1.00 35.66 326 GLY A C 1
ATOM 2617 O O . GLY A 1 326 ? -10.853 -8.437 13.976 1.00 35.66 326 GLY A O 1
ATOM 2618 N N . ILE A 1 327 ? -9.150 -8.686 15.423 1.00 39.34 327 ILE A N 1
ATOM 2619 C CA . ILE A 1 327 ? -9.867 -8.255 16.647 1.00 39.34 327 ILE A CA 1
ATOM 2620 C C . ILE A 1 327 ? -10.093 -6.728 16.682 1.00 39.34 327 ILE A C 1
ATOM 2622 O O . ILE A 1 327 ? -11.098 -6.277 17.224 1.00 39.34 327 ILE A O 1
ATOM 2626 N N . GLU A 1 328 ? -9.219 -5.934 16.053 1.00 40.19 328 GLU A N 1
ATOM 2627 C CA . GLU A 1 328 ? -9.476 -4.511 15.807 1.00 40.19 328 GLU A CA 1
ATOM 2628 C C . GLU A 1 328 ? -10.300 -4.344 14.534 1.00 40.19 328 GLU A C 1
ATOM 2630 O O . GLU A 1 328 ? -9.799 -4.475 13.412 1.00 40.19 328 GLU A O 1
ATOM 2635 N N . LYS A 1 329 ? -11.580 -4.022 14.697 1.00 50.06 329 LYS A N 1
ATOM 2636 C CA . LYS A 1 329 ? -12.448 -3.745 13.565 1.00 50.06 329 LYS A CA 1
ATOM 2637 C C . LYS A 1 329 ? -12.218 -2.306 13.104 1.00 50.06 329 LYS A C 1
ATOM 2639 O O . LYS A 1 329 ? -12.585 -1.336 13.757 1.00 50.06 329 LYS A O 1
ATOM 2644 N N . THR A 1 330 ? -11.586 -2.160 11.950 1.00 46.94 330 THR A N 1
ATOM 2645 C CA . THR A 1 330 ? -11.425 -0.875 11.269 1.00 46.94 330 THR A CA 1
ATOM 2646 C C . THR A 1 330 ? -12.356 -0.840 10.074 1.00 46.94 330 THR A C 1
ATOM 2648 O O . THR A 1 330 ? -12.397 -1.798 9.297 1.00 46.94 330 THR A O 1
ATOM 2651 N N . ILE A 1 331 ? -13.089 0.253 9.893 1.00 43.16 331 ILE A N 1
ATOM 2652 C CA . ILE A 1 331 ? -14.022 0.352 8.776 1.00 43.16 331 ILE A CA 1
ATOM 2653 C C . ILE A 1 331 ? -13.406 1.070 7.591 1.00 43.16 331 ILE A C 1
ATOM 2655 O O . ILE A 1 331 ? -12.943 2.205 7.676 1.00 43.16 331 ILE A O 1
ATOM 2659 N N . PHE A 1 332 ? -13.501 0.404 6.443 1.00 44.06 332 PHE A N 1
ATOM 2660 C CA . PHE A 1 332 ? -13.371 1.048 5.153 1.00 44.06 332 PHE A CA 1
ATOM 2661 C C . PHE A 1 332 ? -14.584 1.928 4.897 1.00 44.06 332 PHE A C 1
ATOM 2663 O O . PHE A 1 332 ? -15.698 1.455 4.666 1.00 44.06 332 PHE A O 1
ATOM 2670 N N . LEU A 1 333 ? -14.353 3.230 4.888 1.00 36.91 333 LEU A N 1
ATOM 2671 C CA . LEU A 1 333 ? -15.328 4.168 4.377 1.00 36.91 333 LEU A CA 1
ATOM 2672 C C . LEU A 1 333 ? -15.395 3.985 2.860 1.00 36.91 333 LEU A C 1
ATOM 2674 O O . LEU A 1 333 ? -14.470 4.356 2.137 1.00 36.91 333 LEU A O 1
ATOM 2678 N N . LEU A 1 334 ? -16.494 3.401 2.372 1.00 32.53 334 LEU A N 1
ATOM 2679 C CA . LEU A 1 334 ? -16.858 3.305 0.952 1.00 32.53 334 LEU A CA 1
ATOM 2680 C C . LEU A 1 334 ? -17.163 4.696 0.355 1.00 32.53 334 LEU A C 1
ATOM 2682 O O . LEU A 1 334 ? -18.167 4.894 -0.320 1.00 32.53 334 LEU A O 1
ATOM 2686 N N . LEU A 1 335 ? -16.295 5.684 0.573 1.00 34.88 335 LEU A N 1
ATOM 2687 C CA . LEU A 1 335 ? -16.366 6.984 -0.096 1.00 34.88 335 LEU A CA 1
ATOM 2688 C C . LEU A 1 335 ? -15.866 6.886 -1.552 1.00 34.88 335 LEU A C 1
ATOM 2690 O O . LEU A 1 335 ? -16.140 7.764 -2.364 1.00 34.88 335 LEU A O 1
ATOM 2694 N N . GLY A 1 336 ? -15.190 5.787 -1.921 1.00 28.62 336 GLY A N 1
ATOM 2695 C CA . GLY A 1 336 ? -14.667 5.543 -3.272 1.00 28.62 336 GLY A CA 1
ATOM 2696 C C . GLY A 1 336 ? -15.702 5.147 -4.336 1.00 28.62 336 GLY A C 1
ATOM 2697 O O . GLY A 1 336 ? -15.384 5.209 -5.521 1.00 28.62 336 GLY A O 1
ATOM 2698 N N . HIS A 1 337 ? -16.934 4.784 -3.959 1.00 27.69 337 HIS A N 1
ATOM 2699 C CA . HIS A 1 337 ? -17.983 4.393 -4.918 1.00 27.69 337 HIS A CA 1
ATOM 2700 C C . HIS A 1 337 ? -18.910 5.539 -5.357 1.00 27.69 337 HIS A C 1
ATOM 2702 O O . HIS A 1 337 ? -19.770 5.330 -6.209 1.00 27.69 337 HIS A O 1
ATOM 2708 N N . MET A 1 338 ? -18.726 6.768 -4.859 1.00 26.36 338 MET A N 1
ATOM 2709 C CA . MET A 1 338 ? -19.552 7.916 -5.277 1.00 26.36 338 MET A CA 1
ATOM 2710 C C . MET A 1 338 ? -19.078 8.611 -6.566 1.00 26.36 338 MET A C 1
ATOM 2712 O O . MET A 1 338 ? -19.611 9.654 -6.939 1.00 26.36 338 MET A O 1
ATOM 2716 N N . SER A 1 339 ? -18.131 8.026 -7.306 1.00 26.53 339 SER A N 1
ATOM 2717 C CA . SER A 1 339 ? -17.725 8.518 -8.628 1.00 26.53 339 SER A CA 1
ATOM 2718 C C . SER A 1 339 ? -17.859 7.427 -9.690 1.00 26.53 339 SER A C 1
ATOM 2720 O O . SER A 1 339 ? -16.862 6.941 -10.201 1.00 26.53 339 SER A O 1
ATOM 2722 N N . LEU A 1 340 ? -19.100 7.006 -9.969 1.00 25.97 340 LEU A N 1
ATOM 2723 C CA . LEU A 1 340 ? -19.538 6.331 -11.206 1.00 25.97 340 LEU A CA 1
ATOM 2724 C C . LEU A 1 340 ? -21.066 6.137 -11.169 1.00 25.97 340 LEU A C 1
ATOM 2726 O O . LEU A 1 340 ? -21.579 5.030 -11.103 1.00 25.97 340 LEU A O 1
ATOM 2730 N N . ASN A 1 341 ? -21.817 7.240 -11.179 1.00 24.98 341 ASN A N 1
ATOM 2731 C CA . ASN A 1 341 ? -23.197 7.214 -11.674 1.00 24.98 341 ASN A CA 1
ATOM 2732 C C . ASN A 1 341 ? -23.593 8.596 -12.213 1.00 24.98 341 ASN A C 1
ATOM 2734 O O . ASN A 1 341 ? -24.430 9.312 -11.671 1.00 24.98 341 ASN A O 1
ATOM 2738 N N . ARG A 1 342 ? -22.934 9.005 -13.304 1.00 30.92 342 ARG A N 1
ATOM 2739 C CA . ARG A 1 342 ? -23.501 9.988 -14.234 1.00 30.92 342 ARG A CA 1
ATOM 2740 C C . ARG A 1 342 ? -23.987 9.222 -15.460 1.00 30.92 342 ARG A C 1
ATOM 2742 O O . ARG A 1 342 ? -23.171 8.630 -16.153 1.00 30.92 342 ARG A O 1
ATOM 2749 N N . ARG A 1 343 ? -25.292 9.362 -15.727 1.00 28.38 343 ARG A N 1
ATOM 2750 C CA . ARG A 1 343 ? -26.100 8.857 -16.859 1.00 28.38 343 ARG A CA 1
ATOM 2751 C C . ARG A 1 343 ? -26.830 7.535 -16.615 1.00 28.38 343 ARG A C 1
ATOM 2753 O O . ARG A 1 343 ? -26.394 6.490 -17.063 1.00 28.38 343 ARG A O 1
ATOM 2760 N N . MET A 1 344 ? -28.022 7.647 -16.037 1.00 29.38 344 MET A N 1
ATOM 2761 C CA . MET A 1 344 ? -29.274 7.222 -16.680 1.00 29.38 344 MET A CA 1
ATOM 2762 C C . MET A 1 344 ? -30.427 7.782 -15.847 1.00 29.38 344 MET A C 1
ATOM 2764 O O . MET A 1 344 ? -30.754 7.225 -14.813 1.00 29.38 344 MET A O 1
ATOM 2768 N N . LEU A 1 345 ? -30.971 8.929 -16.260 1.00 27.89 345 LEU A N 1
ATOM 2769 C CA . LEU A 1 345 ? -32.303 9.432 -15.896 1.00 27.89 345 LEU A CA 1
ATOM 2770 C C . LEU A 1 345 ? -32.563 10.692 -16.734 1.00 27.89 345 LEU A C 1
ATOM 2772 O O . LEU A 1 345 ? -32.017 11.756 -16.445 1.00 27.89 345 LEU A O 1
ATOM 2776 N N . ARG A 1 346 ? -33.312 10.498 -17.826 1.00 28.03 346 ARG A N 1
ATOM 2777 C CA . ARG A 1 346 ? -34.022 11.439 -18.724 1.00 28.03 346 ARG A CA 1
ATOM 2778 C C . ARG A 1 346 ? -34.246 10.633 -20.014 1.00 28.03 346 ARG A C 1
ATOM 2780 O O . ARG A 1 346 ? -33.264 10.230 -20.619 1.00 28.03 346 ARG A O 1
ATOM 2787 N N . THR A 1 347 ? -35.440 10.268 -20.459 1.00 28.70 347 THR A N 1
ATOM 2788 C CA . THR A 1 347 ? -36.807 10.730 -20.184 1.00 28.70 347 THR A CA 1
ATOM 2789 C C . THR A 1 347 ? -37.768 9.648 -20.685 1.00 28.70 347 THR A C 1
ATOM 2791 O O . THR A 1 347 ? -37.623 9.199 -21.818 1.00 28.70 347 THR A O 1
ATOM 2794 N N . ALA A 1 348 ? -38.754 9.272 -19.871 1.00 28.95 348 ALA A N 1
ATOM 2795 C CA . ALA A 1 348 ? -40.024 8.741 -20.350 1.00 28.95 348 ALA A CA 1
ATOM 2796 C C . ALA A 1 348 ? -41.095 9.751 -19.935 1.00 28.95 348 ALA A C 1
ATOM 2798 O O . ALA A 1 348 ? -41.408 9.870 -18.751 1.00 28.95 348 ALA A O 1
ATOM 2799 N N . SER A 1 349 ? -41.547 10.543 -20.899 1.00 32.47 349 SER A N 1
ATOM 2800 C CA . SER A 1 349 ? -42.838 11.236 -20.980 1.00 32.47 349 SER A CA 1
ATOM 2801 C C . SER A 1 349 ? -42.972 11.709 -22.417 1.00 32.47 349 SER A C 1
ATOM 2803 O O . SER A 1 349 ? -42.030 12.406 -22.862 1.00 32.47 349 SER A O 1
#

Foldseek 3Di:
DQQKDKPDQFPDKDFQDDPLRLLQCQLPDDVANFFKWKAQQVRRMIGTDNDDCPPPVMHMDHDHRMDIAGAALLLQWAKAAQKDQDPDFPDKDWDADSRVLSSCQLPPDVENFQWWKAQHVGRMIGTHNDDCLRRQFIDGHHRIMITGRQDPALQNQKRWQGFFDADDDPPDDFFPDKDFPAAPRVLSVCQVVDDVENFFKWKAFNVGRMITTGPDDLLVRQHTDRDDDPNRGMIIIGGQDPLLVQWRKHWQWDLPPAFPDKDWPAAPSRLSVCQVVDDVDNFFKWKAFRNGRMIGTHPADLVNSVHIDRDPPTGMMIIGGDLVRDSHNYDDDVPVPPPPDDDDDDDDD

Secondary structure (DSSP, 8-state):
---EEESS--SEEESS--HHHHHHHHHT--SS---EEEEETTTTEEEEES--TTSTT--EEE-TTEEEEE--GGGGEEEETTEES-SS-SEEEES--HHHHHHHHHT--SS---EEEEETTTTEEEEES--GGGTTSPEE-TT-EEEEEPPSSGGGGEEEEEE-EEPPPTT----SEEEES--HHHHHHHHHT--SS---EEEEETTTTEEEEES--GGGTTSEE----TT--EEEEEE--TTGGGEEEETT-B-TT--SEEE-S--HHHHHHHHHT--SS---EEEEETTTTEEEEES--TTTTTS-B--TT--EEEEEE-GGGSSSEE---GGGGSSS---------

Radius of gyration: 21.47 Å; chains: 1; bounding box: 68×44×53 Å